Protein AF-A0A4D6NP32-F1 (afdb_monomer_lite)

pLDDT: mean 74.13, std 14.03, range [30.53, 89.62]

Organism: Vigna unguiculata (NCBI:txid3917)

Secondary structure (DSSP, 8-state):
--HHHHHHHHHHHHHHHHGGGG---HHHHHHHHHHHHHHHHHTTTHHHHHHHHHHHHHHHHHHHHHHHHHHHHH-GGGTTHHHHHHHHHHHHHHHHHHHHHHHHHHHHHHHHHHHHHHHHHHHHTS------S-TT----SHHHHHHHHHHHHHHHHHTTTHHHHHHHHHHHHHHHHHHHHHHHHHHHH--

InterPro domains:
  IPR018108 Mitochondrial carrier protein, transmembrane region [PF00153] (1-73)
  IPR018108 Mitochondrial carrier protein, transmembrane region [PF00153] (81-182)
  IPR018108 Mitochondrial carrier protein, transmembrane region [PS50920] (1-70)
  IPR018108 Mitochondrial carrier protein, transmembrane region [PS50920] (79-186)
  IPR023395 Mitochondrial carrier protein domain superfamily [G3DSA:1.50.40.10] (1-188)
  IPR023395 Mitochondrial carrier protein domain superfamily [SSF103506] (1-181)

Structure (mmCIF, N/CA/C/O backbone):
data_AF-A0A4D6NP32-F1
#
_entry.id   AF-A0A4D6NP32-F1
#
loop_
_atom_site.group_PDB
_atom_site.id
_atom_site.type_symbol
_atom_site.label_atom_id
_atom_site.label_alt_id
_atom_site.label_comp_id
_atom_site.label_asym_id
_atom_site.label_entity_id
_atom_site.label_seq_id
_atom_site.pdbx_PDB_ins_code
_atom_site.Cartn_x
_atom_site.Cartn_y
_atom_site.Cartn_z
_atom_site.occupancy
_atom_site.B_iso_or_equiv
_atom_site.auth_seq_id
_atom_site.auth_comp_id
_atom_site.auth_asym_id
_atom_site.auth_atom_id
_atom_site.pdbx_PDB_model_num
ATOM 1 N N . MET A 1 1 ? 5.631 7.455 9.812 1.00 54.22 1 MET A N 1
ATOM 2 C CA . MET A 1 1 ? 4.225 7.644 9.399 1.00 54.22 1 MET A CA 1
ATOM 3 C C . MET A 1 1 ? 3.315 6.600 10.051 1.00 54.22 1 MET A C 1
ATOM 5 O O . MET A 1 1 ? 2.754 5.781 9.341 1.00 54.22 1 MET A O 1
ATOM 9 N N . HIS A 1 2 ? 3.189 6.538 11.387 1.00 65.56 2 HIS A N 1
ATOM 10 C CA . HIS A 1 2 ? 2.311 5.515 11.996 1.00 65.56 2 HIS A CA 1
ATOM 11 C C . HIS A 1 2 ? 1.421 6.007 13.147 1.00 65.56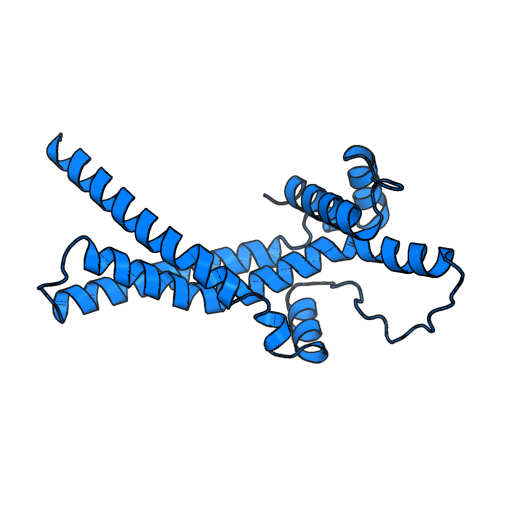 2 HIS A C 1
ATOM 13 O O . HIS A 1 2 ? 0.214 5.790 13.041 1.00 65.56 2 HIS A O 1
ATOM 19 N N . PRO A 1 3 ? 1.898 6.728 14.183 1.00 70.12 3 PRO A N 1
ATOM 20 C CA . PRO A 1 3 ? 0.987 7.145 15.251 1.00 70.12 3 PRO A CA 1
ATOM 21 C C . PRO A 1 3 ? 0.031 8.261 14.799 1.00 70.12 3 PRO A C 1
ATOM 23 O O . PRO A 1 3 ? -1.175 8.160 15.010 1.00 70.12 3 PRO A O 1
ATOM 26 N N . VAL A 1 4 ? 0.539 9.294 14.118 1.00 80.12 4 VAL A N 1
ATOM 27 C CA . VAL A 1 4 ? -0.273 10.436 13.655 1.00 80.12 4 VAL A CA 1
ATOM 28 C C . VAL A 1 4 ? -1.239 10.027 12.541 1.00 80.12 4 VAL A C 1
ATOM 30 O O . VAL A 1 4 ? -2.413 10.389 12.586 1.00 80.12 4 VAL A O 1
ATOM 33 N N . ASP A 1 5 ? -0.790 9.209 11.587 1.00 72.94 5 ASP A N 1
ATOM 34 C CA . ASP A 1 5 ? -1.626 8.759 10.466 1.00 72.94 5 ASP A CA 1
ATOM 35 C C . ASP A 1 5 ? -2.766 7.847 10.923 1.00 72.94 5 ASP A C 1
ATOM 37 O O . ASP A 1 5 ? -3.888 7.952 10.427 1.00 72.94 5 ASP A O 1
ATOM 41 N N . THR A 1 6 ? -2.523 7.005 11.932 1.00 72.94 6 THR A N 1
ATOM 42 C CA . THR A 1 6 ? -3.576 6.177 12.536 1.00 72.94 6 THR A CA 1
ATOM 43 C C . THR A 1 6 ? -4.627 7.036 13.245 1.00 72.94 6 THR A C 1
ATOM 45 O O . THR A 1 6 ? -5.822 6.761 13.152 1.00 72.94 6 THR A O 1
ATOM 48 N N . ILE A 1 7 ? -4.222 8.119 13.916 1.00 77.94 7 ILE A N 1
ATOM 49 C CA . ILE A 1 7 ? -5.171 9.052 14.542 1.00 77.94 7 ILE A CA 1
ATOM 50 C C . ILE A 1 7 ? -5.957 9.830 13.481 1.00 77.94 7 ILE A C 1
ATOM 52 O O . ILE A 1 7 ? -7.182 9.922 13.580 1.00 77.94 7 ILE A O 1
ATOM 56 N N . LYS A 1 8 ? -5.288 10.330 12.435 1.00 79.81 8 LYS A N 1
ATOM 57 C CA . LYS A 1 8 ? -5.921 11.068 11.333 1.00 79.81 8 LYS A CA 1
ATOM 58 C C . LYS A 1 8 ? -6.953 10.217 10.592 1.00 79.81 8 LYS A C 1
ATOM 60 O O . LYS A 1 8 ? -8.079 10.665 10.400 1.00 79.81 8 LYS A O 1
ATOM 65 N N . THR A 1 9 ? -6.601 8.985 10.231 1.00 75.81 9 THR A N 1
ATOM 66 C CA . THR A 1 9 ? -7.513 8.055 9.539 1.00 75.81 9 THR A CA 1
ATOM 67 C C . THR A 1 9 ? -8.730 7.703 10.394 1.00 75.81 9 THR A C 1
ATOM 69 O O . THR A 1 9 ? -9.853 7.699 9.889 1.00 75.81 9 THR A O 1
ATOM 72 N N . ARG A 1 10 ? -8.556 7.487 11.706 1.00 72.12 10 ARG A N 1
ATOM 73 C CA . ARG A 1 10 ? -9.683 7.246 12.625 1.00 72.12 10 ARG A CA 1
ATOM 74 C C . ARG A 1 10 ? -10.591 8.465 12.782 1.00 72.12 10 ARG A C 1
ATOM 76 O O . ARG A 1 10 ? -11.807 8.295 12.821 1.00 72.12 10 ARG A O 1
ATOM 83 N N . LEU A 1 11 ? -10.029 9.674 12.834 1.00 76.06 11 LEU A N 1
ATOM 84 C CA . LEU A 1 11 ? -10.802 10.922 12.867 1.00 76.06 11 LEU A CA 1
ATOM 85 C C . LEU A 1 11 ? -11.590 11.134 11.570 1.00 76.06 11 LEU A C 1
ATO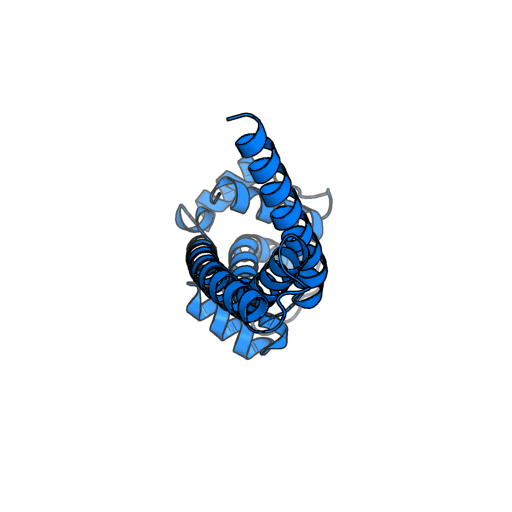M 87 O O . LEU A 1 11 ? -12.791 11.376 11.625 1.00 76.06 11 LEU A O 1
ATOM 91 N N . GLN A 1 12 ? -10.951 10.963 10.408 1.00 76.56 12 GLN A N 1
ATOM 92 C CA . GLN A 1 12 ? -11.615 11.066 9.102 1.00 76.56 12 GLN A CA 1
ATOM 93 C C . GLN A 1 12 ? -12.723 10.017 8.943 1.00 76.56 12 GLN A C 1
ATOM 95 O O . GLN A 1 12 ? -13.806 10.325 8.455 1.00 76.56 12 GLN A O 1
ATOM 100 N N . SER A 1 13 ? -12.493 8.793 9.422 1.00 70.12 13 SER A N 1
ATOM 101 C CA . SER A 1 13 ? -13.525 7.757 9.451 1.00 70.12 13 SER A CA 1
ATOM 102 C C . SER A 1 13 ? -14.697 8.142 10.367 1.00 70.12 13 SER A C 1
ATOM 104 O O . SER A 1 13 ? -15.847 7.964 9.977 1.00 70.12 13 SER A O 1
ATOM 106 N N . GLN A 1 14 ? -14.451 8.732 11.543 1.00 66.19 14 GLN A N 1
ATOM 107 C CA . GLN A 1 14 ? -15.524 9.214 12.427 1.00 66.19 14 GLN A CA 1
ATOM 108 C C . GLN A 1 14 ? -16.310 10.394 11.846 1.00 66.19 14 GLN A C 1
ATOM 110 O O . GLN A 1 14 ? -17.522 10.454 12.045 1.00 66.19 14 GLN A O 1
ATOM 115 N N . ALA A 1 15 ? -15.650 11.315 11.135 1.00 65.50 15 ALA A N 1
ATOM 116 C CA . ALA A 1 15 ? -16.289 12.403 10.384 1.00 65.50 15 ALA A CA 1
ATOM 117 C C . ALA A 1 15 ? -17.339 11.888 9.404 1.00 65.50 15 ALA A C 1
ATOM 119 O O . ALA A 1 15 ? -18.459 12.396 9.375 1.00 65.50 15 ALA A O 1
ATOM 120 N N . ILE A 1 16 ? -16.995 10.832 8.671 1.00 65.69 16 ILE A N 1
ATOM 121 C CA . ILE A 1 16 ? -17.884 10.214 7.688 1.00 65.69 16 ILE A CA 1
ATOM 122 C C . ILE A 1 16 ? -19.039 9.457 8.369 1.00 65.69 16 ILE A C 1
ATOM 124 O O . ILE A 1 16 ? -20.155 9.478 7.863 1.00 65.69 16 ILE A O 1
ATOM 128 N N . LEU A 1 17 ? -18.798 8.798 9.511 1.00 61.75 17 LEU A N 1
ATOM 129 C CA . LEU A 1 17 ? -19.776 7.886 10.126 1.00 61.75 17 LEU A CA 1
ATOM 130 C C . LEU A 1 17 ? -20.783 8.554 11.079 1.00 61.75 17 LEU A C 1
ATOM 132 O O . LEU A 1 17 ? -21.937 8.143 11.107 1.00 61.75 17 LEU A O 1
ATOM 136 N N . ASN A 1 18 ? -20.371 9.544 11.879 1.00 57.69 18 ASN A N 1
ATOM 137 C CA . ASN A 1 18 ? -21.221 10.117 12.940 1.00 57.69 18 ASN A CA 1
ATOM 138 C C . ASN A 1 18 ? -21.834 11.481 12.583 1.00 57.69 18 ASN A C 1
ATOM 140 O O . ASN A 1 18 ? -22.599 12.034 13.375 1.00 57.69 18 ASN A O 1
ATOM 144 N N . GLY A 1 19 ? -21.460 12.064 11.440 1.00 57.31 19 GLY A N 1
ATOM 145 C CA . GLY A 1 19 ? -21.706 13.480 11.179 1.00 57.31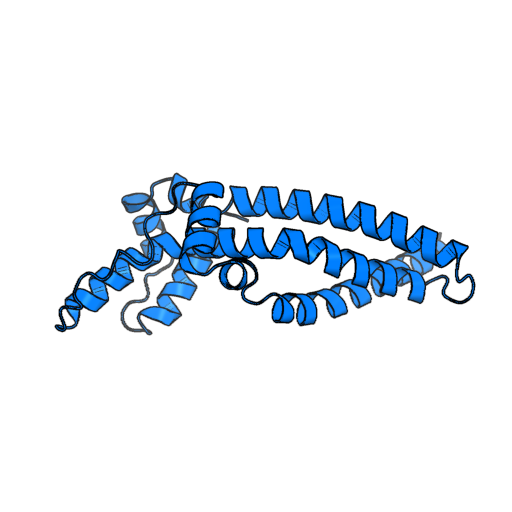 19 GLY A CA 1
ATOM 146 C C . GLY A 1 19 ? -21.068 14.389 12.246 1.00 57.31 19 GLY A C 1
ATOM 147 O O . GLY A 1 19 ? -20.398 13.945 13.186 1.00 57.31 19 GLY A O 1
ATOM 148 N N . LEU A 1 20 ? -21.264 15.702 12.110 1.00 55.31 20 LEU A N 1
ATOM 149 C CA . LEU A 1 20 ? -20.673 16.730 12.986 1.00 55.31 20 LEU A CA 1
ATOM 150 C C . LEU A 1 20 ? -21.047 16.595 14.479 1.00 55.31 20 LEU A C 1
ATOM 152 O O . LEU A 1 20 ? -20.391 17.190 15.325 1.00 55.31 20 LEU A O 1
ATOM 156 N N . GLN A 1 21 ? -22.067 15.804 14.817 1.00 52.06 21 GLN A N 1
ATOM 157 C CA . GLN A 1 21 ? -22.657 15.723 16.158 1.00 52.06 21 GLN A CA 1
ATOM 158 C C . GLN A 1 21 ? -21.805 14.964 17.195 1.00 52.06 21 GLN A C 1
ATOM 160 O O . GLN A 1 21 ? -22.104 15.035 18.382 1.00 52.06 21 GLN A O 1
ATOM 165 N N . ASN A 1 22 ? -20.750 14.241 16.794 1.00 56.22 22 ASN A N 1
ATOM 166 C CA . ASN A 1 22 ? -19.933 13.460 17.739 1.00 56.22 22 ASN A CA 1
ATOM 167 C C . ASN A 1 22 ? -18.449 13.348 17.335 1.00 56.22 22 ASN A C 1
ATOM 169 O O . ASN A 1 22 ? -17.812 12.302 17.501 1.00 56.22 22 ASN A O 1
ATOM 173 N N . GLN A 1 23 ? -17.899 14.422 16.757 1.00 62.91 23 GLN A N 1
ATOM 174 C CA . GLN A 1 23 ? -16.479 14.499 16.409 1.00 62.91 23 GLN A CA 1
ATOM 175 C C . GLN A 1 23 ? -15.624 14.562 17.676 1.00 62.91 23 GLN A C 1
ATOM 177 O O . GLN A 1 23 ? -15.685 15.529 18.433 1.00 62.91 23 GLN A O 1
ATOM 182 N N . LYS A 1 24 ? -14.798 13.538 17.907 1.00 67.31 24 LYS A N 1
ATOM 183 C CA . LYS A 1 24 ? -13.793 13.588 18.970 1.00 67.31 24 LYS A CA 1
ATOM 184 C C . LYS A 1 24 ? -12.669 14.528 18.551 1.00 67.31 24 LYS A C 1
ATOM 186 O O . LYS A 1 24 ? -12.139 14.413 17.450 1.00 67.31 24 LYS A O 1
ATOM 191 N N . ASN A 1 25 ? -12.235 15.397 19.458 1.00 79.38 25 ASN A N 1
ATOM 192 C CA . ASN A 1 25 ? -10.993 16.144 19.262 1.00 79.38 25 ASN A CA 1
ATOM 193 C C . ASN A 1 25 ? -9.800 15.178 19.158 1.00 79.38 25 ASN A C 1
ATOM 195 O O . ASN A 1 25 ? -9.838 14.080 19.720 1.00 79.38 25 ASN A O 1
ATOM 199 N N . ILE A 1 26 ? -8.702 15.600 18.519 1.00 80.38 26 ILE A N 1
ATOM 200 C CA . ILE A 1 26 ? -7.468 14.794 18.389 1.00 80.38 26 ILE A CA 1
ATOM 201 C C . ILE A 1 26 ? -7.044 14.205 19.743 1.00 80.38 26 ILE A C 1
ATOM 203 O O . ILE A 1 26 ? -6.792 13.008 19.846 1.00 80.38 26 ILE A O 1
ATOM 207 N N . LEU A 1 27 ? -7.057 15.013 20.809 1.00 82.00 27 LEU A N 1
ATOM 208 C CA . LEU A 1 27 ? -6.702 14.575 22.164 1.00 82.00 27 LEU A CA 1
ATOM 209 C C . LEU A 1 27 ? -7.670 13.528 22.737 1.00 82.00 27 LEU A C 1
ATOM 211 O O . LEU A 1 27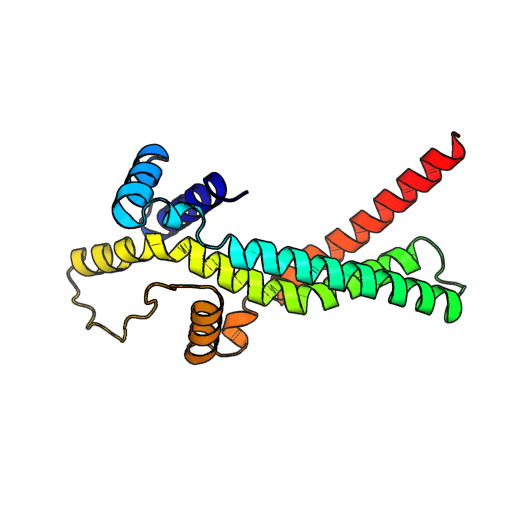 ? -7.245 12.595 23.417 1.00 82.00 27 LEU A O 1
ATOM 215 N N . GLN A 1 28 ? -8.967 13.652 22.450 1.00 79.44 28 GLN A N 1
ATOM 216 C CA . GLN A 1 28 ? -9.973 12.671 22.865 1.00 79.44 28 GLN A CA 1
ATOM 217 C C . GLN A 1 28 ? -9.816 11.361 22.090 1.00 79.44 28 GLN A C 1
ATOM 219 O O . GLN A 1 28 ? -9.975 10.288 22.671 1.00 79.44 28 GLN A O 1
ATOM 224 N N . MET A 1 29 ? -9.458 11.432 20.803 1.00 76.94 29 MET A N 1
ATOM 225 C CA . MET A 1 29 ? -9.130 10.254 20.005 1.00 76.94 29 MET A CA 1
ATOM 226 C C . MET A 1 29 ? -7.871 9.565 20.537 1.00 76.94 29 MET A C 1
ATOM 228 O O . MET A 1 29 ? -7.900 8.361 20.757 1.00 76.94 29 MET A O 1
ATOM 232 N N . VAL A 1 30 ? -6.797 10.308 20.817 1.00 80.88 30 VAL A N 1
ATOM 233 C CA . VAL A 1 30 ? -5.556 9.754 21.387 1.00 80.88 30 VAL A CA 1
ATOM 234 C C . VAL A 1 30 ? -5.827 9.052 22.719 1.00 80.88 30 VAL A C 1
ATOM 236 O O . VAL A 1 30 ? -5.427 7.901 22.884 1.00 80.88 30 VAL A O 1
ATOM 239 N N . ARG A 1 31 ? -6.561 9.694 23.641 1.00 82.19 31 ARG A N 1
ATOM 240 C CA . ARG A 1 31 ? -6.959 9.068 24.917 1.00 82.19 31 ARG A CA 1
ATOM 241 C C . ARG A 1 31 ? -7.793 7.808 24.699 1.00 82.19 31 ARG A C 1
ATOM 243 O O . ARG A 1 31 ? -7.549 6.804 25.357 1.00 82.19 31 ARG A O 1
ATOM 250 N N . TYR A 1 32 ? -8.730 7.845 23.755 1.00 76.25 32 TYR A N 1
ATOM 251 C CA . TYR A 1 32 ? -9.560 6.692 23.416 1.00 76.25 32 TYR A CA 1
ATOM 252 C C . TYR A 1 32 ? -8.731 5.522 22.865 1.00 76.25 32 TYR A C 1
ATOM 254 O O . TYR A 1 32 ? -8.895 4.399 23.330 1.00 76.25 32 TYR A O 1
ATOM 262 N N . VAL A 1 33 ? -7.807 5.771 21.927 1.00 75.69 33 VAL A N 1
ATOM 263 C CA . VAL A 1 33 ? -6.917 4.723 21.392 1.00 75.69 33 VAL A CA 1
ATOM 264 C C . VAL A 1 33 ? -6.039 4.147 22.498 1.00 75.69 33 VAL A C 1
ATOM 266 O O . VAL A 1 33 ? -5.915 2.931 22.594 1.00 75.69 33 VAL A O 1
ATOM 269 N N . TRP A 1 34 ? -5.491 4.996 23.368 1.00 80.31 34 TRP A N 1
ATOM 270 C CA . TRP A 1 34 ? -4.674 4.553 24.495 1.00 80.31 34 TRP A CA 1
ATOM 271 C C . TRP A 1 34 ? -5.453 3.676 25.484 1.00 80.31 34 TRP A C 1
ATOM 273 O O . TRP A 1 34 ? -4.952 2.636 25.897 1.00 80.31 34 TRP A O 1
ATOM 283 N N . GLN A 1 35 ? -6.681 4.058 25.844 1.00 76.00 35 GLN A N 1
ATOM 284 C CA . GLN A 1 35 ? -7.501 3.312 26.806 1.00 76.00 35 GLN A CA 1
ATOM 285 C C . GLN A 1 35 ? -8.067 2.003 26.237 1.00 76.00 35 GLN A C 1
ATOM 287 O O . GLN A 1 35 ? -8.190 1.032 26.976 1.00 76.00 35 GLN A O 1
ATOM 292 N N . VAL A 1 36 ? -8.428 1.973 24.949 1.00 71.56 36 VAL A N 1
ATOM 293 C CA . VAL A 1 36 ? -9.105 0.818 24.329 1.00 71.56 36 VAL A CA 1
ATOM 294 C C . VAL A 1 36 ? -8.127 -0.152 23.675 1.00 71.56 36 VAL A C 1
ATOM 296 O O . VAL A 1 36 ? -8.238 -1.359 23.862 1.00 71.56 36 VAL A O 1
ATOM 299 N N . ASP A 1 37 ? -7.184 0.360 22.884 1.00 69.94 37 ASP A N 1
ATOM 300 C CA . ASP A 1 37 ? -6.263 -0.456 22.084 1.00 69.94 37 ASP A CA 1
ATOM 301 C C . ASP A 1 37 ? -4.822 -0.456 22.637 1.00 69.94 37 ASP A C 1
ATOM 303 O O . ASP A 1 37 ? -3.961 -1.190 22.134 1.00 69.94 37 ASP A O 1
ATOM 307 N N . GLY A 1 38 ? -4.524 0.386 23.633 1.00 78.38 38 GLY A N 1
ATOM 308 C CA . GLY A 1 38 ? -3.176 0.564 24.171 1.00 78.38 38 GLY A CA 1
ATOM 309 C C . GLY A 1 38 ? -2.168 1.042 23.122 1.00 78.38 38 GLY A C 1
ATOM 310 O O . GLY A 1 38 ? -2.512 1.607 22.080 1.00 78.38 38 GLY A O 1
ATOM 311 N N . LEU A 1 39 ? -0.884 0.767 23.372 1.00 78.50 39 LEU A N 1
ATOM 312 C CA . LEU A 1 39 ? 0.210 1.129 22.463 1.00 78.50 39 LEU A CA 1
ATOM 313 C C . LEU A 1 39 ? 0.069 0.453 21.084 1.00 78.50 39 LEU A C 1
ATOM 315 O O . LEU A 1 39 ? 0.367 1.058 20.054 1.00 78.50 39 LEU A O 1
ATOM 319 N N . LYS A 1 40 ? -0.453 -0.782 21.045 1.00 73.69 40 LYS A N 1
ATOM 320 C CA . LYS A 1 40 ? -0.662 -1.555 19.809 1.00 73.69 40 LYS A CA 1
ATOM 321 C C . LYS A 1 40 ? -1.659 -0.876 18.860 1.00 73.69 40 LYS A C 1
ATOM 323 O O . LYS A 1 40 ? -1.533 -1.021 17.643 1.00 73.69 40 LYS A O 1
ATOM 328 N N . GLY A 1 41 ? -2.604 -0.097 19.391 1.00 72.12 41 GLY A N 1
ATOM 329 C CA . GLY A 1 41 ? -3.569 0.671 18.605 1.00 72.12 41 GLY A CA 1
ATOM 330 C C . GLY A 1 41 ? -2.940 1.701 17.673 1.00 72.12 41 GLY A C 1
ATOM 331 O O . GLY A 1 41 ? -3.410 1.857 16.549 1.00 72.12 41 GLY A O 1
ATOM 332 N N . PHE A 1 42 ? -1.857 2.352 18.107 1.00 74.75 42 PHE A N 1
ATOM 333 C CA . PHE A 1 42 ? -1.169 3.405 17.346 1.00 74.75 42 PHE A CA 1
ATOM 334 C C . PHE A 1 42 ? -0.315 2.867 16.192 1.00 74.75 42 PHE A C 1
ATOM 336 O O . PHE A 1 42 ? -0.071 3.581 15.224 1.00 74.75 42 PHE A O 1
ATOM 343 N N . TYR A 1 43 ? 0.121 1.609 16.281 1.00 77.81 43 TYR A N 1
ATOM 344 C CA . TYR A 1 43 ? 0.937 0.941 15.259 1.00 77.81 43 TYR A CA 1
ATOM 345 C C . TYR A 1 43 ? 0.124 -0.039 14.406 1.00 77.81 43 TYR A C 1
ATOM 347 O O . TYR A 1 43 ? 0.671 -0.854 13.656 1.00 77.81 43 TYR A O 1
ATOM 355 N N . ARG A 1 44 ? -1.206 0.014 14.503 1.00 74.25 44 ARG A N 1
ATOM 356 C CA . ARG A 1 44 ? -2.080 -0.875 13.745 1.00 74.25 44 ARG A CA 1
ATOM 357 C C . ARG A 1 44 ? -1.986 -0.541 12.256 1.00 74.25 44 ARG A C 1
ATOM 359 O O . ARG A 1 44 ? -2.112 0.609 11.855 1.00 74.25 44 ARG A O 1
ATOM 366 N N . GLY A 1 45 ? -1.713 -1.554 11.437 1.00 74.75 45 GLY A N 1
ATOM 367 C CA . GLY A 1 45 ? -1.437 -1.365 10.010 1.00 74.75 45 GLY A CA 1
ATOM 368 C C . GLY A 1 45 ? 0.015 -0.986 9.674 1.00 74.75 45 GLY A C 1
ATOM 369 O O . GLY A 1 45 ? 0.341 -0.894 8.494 1.00 74.75 45 GLY A O 1
ATOM 370 N N . ALA A 1 46 ? 0.910 -0.832 10.661 1.00 82.31 46 ALA A N 1
ATOM 371 C CA . ALA A 1 46 ? 2.325 -0.556 10.390 1.00 82.31 46 ALA A CA 1
ATOM 372 C C . ALA A 1 46 ? 3.009 -1.722 9.666 1.00 82.31 46 ALA A C 1
ATOM 374 O O . ALA A 1 46 ? 3.641 -1.519 8.639 1.00 82.31 46 ALA A O 1
ATOM 375 N N . ILE A 1 47 ? 2.804 -2.953 10.148 1.00 84.12 47 ILE A N 1
ATOM 376 C CA . ILE A 1 47 ? 3.382 -4.159 9.537 1.00 84.12 47 ILE A CA 1
ATOM 377 C C . ILE A 1 47 ? 2.957 -4.314 8.062 1.00 84.12 47 ILE A C 1
ATOM 379 O O . ILE A 1 47 ? 3.847 -4.403 7.223 1.00 84.12 47 ILE A O 1
ATOM 383 N N . PRO A 1 48 ? 1.655 -4.295 7.689 1.00 83.56 48 PRO A N 1
ATOM 384 C CA . PRO A 1 48 ? 1.274 -4.390 6.274 1.00 83.56 48 PRO A CA 1
ATOM 385 C C . PRO A 1 48 ? 1.775 -3.218 5.436 1.00 83.56 48 PRO A C 1
ATOM 387 O O . PRO A 1 48 ? 2.099 -3.423 4.272 1.00 83.56 48 PRO A O 1
ATOM 390 N N . GLY A 1 49 ? 1.906 -2.023 6.022 1.00 84.56 49 GLY A N 1
ATOM 391 C CA . GLY A 1 49 ? 2.546 -0.892 5.354 1.00 84.56 49 GLY A CA 1
ATOM 392 C C . GLY A 1 49 ? 4.015 -1.154 5.036 1.00 84.56 49 GLY A C 1
ATOM 393 O O . GLY A 1 49 ? 4.415 -1.026 3.888 1.00 84.56 49 GLY A O 1
ATOM 394 N N . ILE A 1 50 ? 4.805 -1.572 6.027 1.00 87.25 50 ILE A N 1
ATOM 395 C CA . ILE A 1 50 ? 6.242 -1.833 5.860 1.00 87.25 50 ILE A CA 1
ATOM 396 C C . ILE A 1 50 ? 6.467 -2.973 4.866 1.00 87.25 50 ILE A C 1
ATOM 398 O O . ILE A 1 50 ? 7.221 -2.815 3.909 1.00 87.25 50 ILE A O 1
ATOM 402 N N . THR A 1 51 ? 5.790 -4.107 5.057 1.00 88.12 51 THR A N 1
ATOM 403 C CA . THR A 1 51 ? 5.920 -5.261 4.159 1.00 88.12 51 THR A CA 1
ATOM 404 C C . THR A 1 51 ? 5.474 -4.913 2.740 1.00 88.12 51 THR A C 1
ATOM 406 O O . THR A 1 51 ? 6.178 -5.250 1.791 1.00 88.12 51 THR A O 1
ATOM 409 N N . GLY A 1 52 ? 4.355 -4.195 2.594 1.00 86.12 52 GLY A N 1
ATOM 410 C CA . GLY A 1 52 ? 3.859 -3.738 1.298 1.00 86.12 52 GLY A CA 1
ATOM 411 C C . GLY A 1 52 ? 4.851 -2.817 0.591 1.00 86.12 52 GLY A C 1
ATOM 412 O O . GLY A 1 52 ? 5.182 -3.062 -0.565 1.00 86.12 52 GLY A O 1
ATOM 413 N N . SER A 1 53 ? 5.387 -1.808 1.283 1.00 85.94 53 SER A N 1
ATOM 414 C CA . SER A 1 53 ? 6.372 -0.879 0.716 1.00 85.94 53 SER A CA 1
ATOM 415 C C . SER A 1 53 ? 7.660 -1.580 0.285 1.00 85.94 53 SER A C 1
ATOM 417 O O . SER A 1 53 ? 8.163 -1.303 -0.801 1.00 85.94 53 SER A O 1
ATOM 419 N N . LEU A 1 54 ? 8.181 -2.504 1.100 1.00 89.62 54 LEU A N 1
ATOM 420 C CA . LEU A 1 54 ? 9.402 -3.245 0.771 1.00 89.62 54 LEU A CA 1
ATOM 421 C C . LEU A 1 54 ? 9.203 -4.149 -0.451 1.00 89.62 54 LEU A C 1
ATOM 423 O O . LEU A 1 54 ? 10.015 -4.122 -1.374 1.00 89.62 54 LEU A O 1
ATOM 427 N N . ALA A 1 55 ? 8.107 -4.908 -0.485 1.00 89.38 55 ALA A N 1
ATOM 428 C CA . ALA A 1 55 ? 7.812 -5.807 -1.597 1.00 89.38 55 ALA A CA 1
ATOM 429 C C . ALA A 1 55 ? 7.525 -5.038 -2.899 1.00 89.38 55 ALA A C 1
ATOM 431 O O . ALA A 1 55 ? 7.995 -5.425 -3.972 1.00 89.38 55 ALA A O 1
ATOM 432 N N . THR A 1 56 ? 6.811 -3.914 -2.798 1.00 86.44 56 THR A N 1
ATOM 433 C CA . THR A 1 56 ? 6.534 -3.031 -3.940 1.00 86.44 56 THR A CA 1
ATOM 434 C C . THR A 1 56 ? 7.822 -2.413 -4.467 1.00 86.44 56 THR A C 1
ATOM 436 O O . THR A 1 56 ? 8.055 -2.455 -5.669 1.00 86.44 56 THR A O 1
ATOM 439 N N . GLY A 1 57 ? 8.693 -1.909 -3.586 1.00 85.94 57 GLY A N 1
ATOM 440 C CA . GLY A 1 57 ? 9.987 -1.347 -3.975 1.00 85.94 57 GLY A CA 1
ATOM 441 C C . GLY A 1 57 ? 10.871 -2.368 -4.692 1.00 85.94 57 GLY A C 1
ATOM 442 O O . GLY A 1 57 ? 11.371 -2.082 -5.777 1.00 85.94 57 GLY A O 1
ATOM 443 N N . ALA A 1 58 ? 11.000 -3.579 -4.141 1.00 89.00 58 ALA A N 1
ATOM 444 C CA . ALA A 1 58 ? 11.771 -4.654 -4.767 1.00 89.00 58 ALA A CA 1
ATOM 445 C C . ALA A 1 58 ? 11.239 -5.015 -6.166 1.00 89.00 58 ALA A C 1
ATOM 447 O O . ALA A 1 58 ? 12.012 -5.133 -7.116 1.00 89.00 58 ALA A O 1
ATOM 448 N N . THR A 1 59 ? 9.914 -5.128 -6.303 1.00 88.62 59 THR A N 1
ATOM 449 C CA . THR A 1 59 ? 9.262 -5.419 -7.589 1.00 88.62 59 THR A CA 1
ATOM 450 C C . THR A 1 59 ? 9.472 -4.277 -8.584 1.00 88.62 59 THR A C 1
ATOM 452 O O . THR A 1 59 ? 9.845 -4.518 -9.727 1.00 88.62 59 THR A O 1
ATOM 455 N N . TYR A 1 60 ? 9.288 -3.032 -8.145 1.00 84.62 60 TYR A N 1
ATOM 456 C CA . TYR A 1 60 ? 9.415 -1.841 -8.981 1.00 84.62 60 TYR A CA 1
ATOM 457 C C . TYR A 1 60 ? 10.825 -1.691 -9.561 1.00 84.62 60 TYR A C 1
ATOM 459 O O . TYR A 1 60 ? 10.969 -1.542 -10.774 1.00 84.62 60 TYR A O 1
ATOM 467 N N . PHE A 1 61 ? 11.868 -1.793 -8.728 1.00 83.31 61 PHE A N 1
ATOM 468 C CA . PHE A 1 61 ? 13.252 -1.684 -9.201 1.00 83.31 61 PHE A CA 1
ATOM 469 C C . PHE A 1 61 ? 13.624 -2.817 -10.164 1.00 83.31 61 PHE A C 1
ATOM 471 O O . PHE A 1 61 ? 14.157 -2.542 -11.239 1.00 83.31 61 PHE A O 1
ATOM 478 N N . GLY A 1 62 ? 13.276 -4.067 -9.834 1.00 88.62 62 GLY A N 1
ATOM 479 C CA . GLY A 1 62 ? 13.580 -5.212 -10.698 1.00 88.62 62 GLY A CA 1
ATOM 480 C C . GLY A 1 62 ? 12.866 -5.150 -12.052 1.00 88.62 62 GLY A C 1
ATOM 481 O O . GLY A 1 62 ? 13.469 -5.422 -13.094 1.00 88.62 62 GLY A O 1
ATOM 482 N N . VAL A 1 63 ? 11.593 -4.744 -12.059 1.00 87.81 63 VAL A N 1
ATOM 483 C CA . VAL A 1 63 ? 10.807 -4.607 -13.293 1.00 87.81 63 VAL A CA 1
ATOM 484 C C . VAL A 1 63 ? 11.322 -3.458 -14.145 1.00 87.81 63 VAL A C 1
ATOM 486 O O . VAL A 1 63 ? 11.447 -3.625 -15.357 1.00 87.81 63 VAL A O 1
ATOM 489 N N . ILE A 1 64 ? 11.637 -2.308 -13.549 1.00 84.19 64 ILE A N 1
ATOM 490 C CA . ILE A 1 64 ? 12.122 -1.157 -14.313 1.00 84.19 64 ILE A CA 1
ATOM 491 C C . ILE A 1 64 ? 13.433 -1.472 -15.015 1.00 84.19 64 ILE A C 1
ATOM 493 O O . ILE A 1 64 ? 13.554 -1.184 -16.204 1.00 84.19 64 ILE A O 1
ATOM 497 N N . GLU A 1 65 ? 14.399 -2.056 -14.311 1.00 83.81 65 GLU A N 1
ATOM 498 C CA . GLU A 1 65 ? 15.703 -2.374 -14.893 1.00 83.81 65 GLU A CA 1
ATOM 499 C C . GLU A 1 65 ? 15.563 -3.378 -16.045 1.00 83.81 65 GLU A C 1
ATOM 501 O O . GLU A 1 65 ? 16.067 -3.147 -17.146 1.00 83.81 65 GLU A O 1
ATOM 506 N N . SER A 1 66 ? 14.768 -4.429 -15.827 1.00 88.12 66 SER A N 1
ATOM 507 C CA . SER A 1 66 ? 14.480 -5.445 -16.845 1.00 88.12 66 SER A CA 1
ATOM 508 C C . SER A 1 66 ? 13.759 -4.856 -18.063 1.00 88.12 66 SER A C 1
ATOM 510 O O . SER A 1 66 ? 14.106 -5.155 -19.205 1.00 88.12 66 SER A O 1
ATOM 512 N N . THR A 1 67 ? 12.771 -3.987 -17.832 1.00 86.44 67 THR A N 1
ATOM 513 C CA . THR A 1 67 ? 11.956 -3.387 -18.897 1.00 86.44 67 THR A CA 1
ATOM 514 C C . THR A 1 67 ? 12.755 -2.371 -19.706 1.00 86.44 67 THR A C 1
ATOM 516 O O . THR A 1 67 ? 12.657 -2.364 -20.930 1.00 86.44 67 THR A O 1
ATOM 519 N N . LYS A 1 68 ? 13.585 -1.542 -19.058 1.00 82.31 68 LYS A N 1
ATOM 520 C CA . LYS A 1 68 ? 14.472 -0.601 -19.760 1.00 82.31 68 LYS A CA 1
ATOM 521 C C . LYS A 1 68 ? 15.432 -1.340 -20.682 1.00 82.31 68 LYS A C 1
ATOM 523 O O . LYS A 1 68 ? 15.483 -1.016 -21.865 1.00 82.31 68 LYS A O 1
ATOM 528 N N . LYS A 1 69 ? 16.110 -2.370 -20.164 1.00 85.75 69 LYS A N 1
ATOM 529 C CA . LYS A 1 69 ? 17.038 -3.190 -20.949 1.00 85.75 69 LYS A CA 1
ATOM 530 C C . LYS A 1 69 ? 16.344 -3.824 -22.156 1.00 85.75 69 LYS A C 1
ATOM 532 O O . LYS A 1 69 ? 16.822 -3.711 -23.278 1.00 85.75 69 LYS A O 1
ATOM 537 N N . TRP A 1 70 ? 15.157 -4.394 -21.947 1.00 86.56 70 TRP A N 1
ATOM 538 C CA . TRP A 1 70 ? 14.364 -4.979 -23.029 1.00 86.56 70 TRP A CA 1
ATOM 539 C C . TRP A 1 70 ? 13.977 -3.963 -24.123 1.00 86.56 70 TRP A C 1
ATOM 541 O O . TRP A 1 70 ? 14.054 -4.290 -25.311 1.00 86.56 70 TRP A O 1
ATOM 551 N N . ILE A 1 71 ? 13.595 -2.733 -23.751 1.00 84.50 71 ILE A N 1
ATOM 552 C CA . ILE A 1 71 ? 13.261 -1.665 -24.712 1.00 84.50 71 ILE A CA 1
ATOM 553 C C . ILE A 1 71 ? 14.508 -1.204 -25.472 1.00 84.50 71 ILE A C 1
ATOM 555 O O . ILE A 1 71 ? 14.442 -1.009 -26.685 1.00 84.50 71 ILE A O 1
ATOM 559 N N . GLU A 1 72 ? 15.638 -1.043 -24.786 1.00 81.62 72 GLU A N 1
ATOM 560 C CA . GLU A 1 72 ? 16.894 -0.598 -25.396 1.00 81.62 72 GLU A CA 1
ATOM 561 C C . GLU A 1 72 ? 17.469 -1.600 -26.400 1.00 81.62 72 GLU A C 1
ATOM 563 O O . GLU A 1 72 ? 18.095 -1.157 -27.372 1.00 81.62 72 GLU A O 1
ATOM 568 N N . ASP A 1 73 ? 17.238 -2.896 -26.171 1.00 84.75 73 ASP A N 1
ATOM 569 C CA . ASP A 1 73 ? 17.666 -4.000 -27.036 1.00 84.75 73 ASP A CA 1
ATOM 570 C C . ASP A 1 73 ? 16.694 -4.227 -28.208 1.00 84.75 73 ASP A C 1
ATOM 572 O O . ASP A 1 73 ? 17.122 -4.437 -29.342 1.00 84.75 73 ASP A O 1
ATOM 576 N N . SER A 1 74 ? 15.380 -4.162 -27.959 1.00 84.69 74 SER A N 1
ATOM 577 C CA . SER A 1 74 ? 14.357 -4.509 -28.963 1.00 84.69 74 SER A CA 1
ATOM 578 C C . SER A 1 74 ? 13.913 -3.325 -29.827 1.00 84.69 74 SER A C 1
ATOM 580 O O . SER A 1 74 ? 13.529 -3.510 -30.979 1.00 84.69 74 SER A O 1
ATOM 582 N N . HIS A 1 75 ? 13.930 -2.105 -29.280 1.00 79.19 75 HIS A N 1
ATOM 583 C CA . HIS A 1 75 ? 13.410 -0.902 -29.936 1.00 79.19 75 HIS A CA 1
ATOM 584 C C . HIS A 1 75 ? 14.347 0.296 -29.714 1.00 79.19 75 HIS A C 1
ATOM 586 O O . HIS A 1 75 ? 14.017 1.222 -28.965 1.00 79.19 75 HIS A O 1
ATOM 592 N N . PRO A 1 76 ? 15.505 0.346 -30.403 1.00 76.75 76 PRO A N 1
ATOM 593 C CA . PRO A 1 76 ? 16.459 1.446 -30.262 1.00 76.75 76 PRO A CA 1
ATOM 594 C C . PRO A 1 76 ? 15.869 2.823 -30.626 1.00 76.75 76 PRO A C 1
ATOM 596 O O . PRO A 1 76 ? 16.372 3.840 -30.155 1.00 76.75 76 PRO A O 1
ATOM 599 N N . SER A 1 77 ? 14.773 2.870 -31.395 1.00 75.38 77 SER A N 1
ATOM 600 C CA . SER A 1 77 ? 14.033 4.095 -31.736 1.00 75.38 77 SER A CA 1
ATOM 601 C C . SER A 1 77 ? 13.231 4.703 -30.576 1.00 75.38 77 SER A C 1
ATOM 603 O O . SER A 1 77 ? 12.901 5.885 -30.633 1.00 75.38 77 SER A O 1
ATOM 605 N N . LEU A 1 78 ? 12.928 3.935 -29.521 1.00 72.62 78 LEU A N 1
ATOM 606 C CA . LEU A 1 78 ? 12.176 4.385 -28.337 1.00 72.62 78 LEU A CA 1
ATOM 607 C C . LEU A 1 78 ? 13.088 4.769 -27.155 1.00 72.62 78 LEU A C 1
ATOM 609 O O . LEU A 1 78 ? 12.603 5.012 -26.045 1.00 72.62 78 LEU A O 1
ATOM 613 N N . ARG A 1 79 ? 14.410 4.825 -27.372 1.00 69.44 79 ARG A N 1
ATOM 614 C CA . ARG A 1 79 ? 15.401 5.178 -26.345 1.00 69.44 79 ARG A CA 1
ATOM 615 C C . ARG A 1 79 ? 15.168 6.580 -25.766 1.00 69.44 79 ARG A C 1
ATOM 617 O O . ARG A 1 79 ? 14.634 7.475 -26.417 1.00 69.44 79 ARG A O 1
ATOM 624 N N . GLY A 1 80 ? 15.588 6.774 -24.515 1.00 75.62 80 GLY A N 1
ATOM 625 C CA . GLY A 1 80 ? 15.472 8.052 -23.809 1.00 75.62 80 GLY A CA 1
ATOM 626 C C . GLY A 1 80 ? 14.164 8.192 -23.026 1.00 75.62 80 GLY A C 1
ATOM 627 O O . GLY A 1 80 ? 13.837 7.349 -22.188 1.00 75.62 80 GLY A O 1
ATOM 628 N N . HIS A 1 81 ? 13.426 9.284 -23.235 1.00 74.94 81 HIS A N 1
ATOM 629 C CA . HIS A 1 81 ? 12.257 9.625 -22.409 1.00 74.94 81 HIS A CA 1
ATOM 630 C C . HIS A 1 81 ? 11.115 8.595 -22.505 1.00 74.94 81 HIS A C 1
ATOM 632 O O . HIS A 1 81 ? 10.503 8.274 -21.487 1.00 74.94 81 HIS A O 1
ATOM 638 N N . TRP A 1 82 ? 10.878 8.012 -23.685 1.00 78.56 82 TRP A N 1
ATOM 639 C CA . TRP A 1 82 ? 9.808 7.027 -23.899 1.00 78.56 82 TRP A CA 1
ATOM 640 C 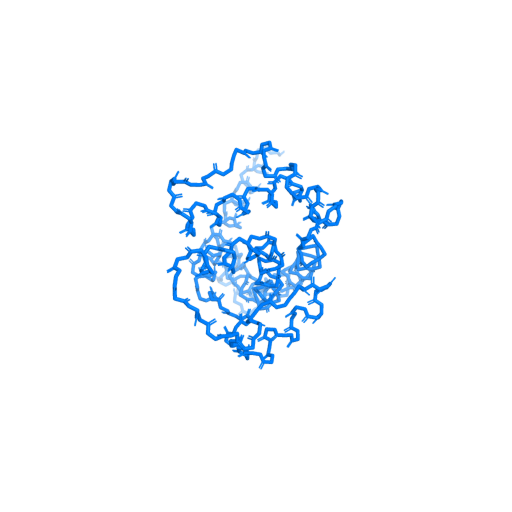C . TRP A 1 82 ? 10.095 5.672 -23.242 1.00 78.56 82 TRP A C 1
ATOM 642 O O . TRP A 1 82 ? 9.213 5.127 -22.580 1.00 78.56 82 TRP A O 1
ATOM 652 N N . ALA A 1 83 ? 11.328 5.164 -23.330 1.00 81.38 83 ALA A N 1
ATOM 653 C CA . ALA A 1 83 ? 11.741 3.947 -22.625 1.00 81.38 83 ALA A CA 1
ATOM 654 C C . ALA A 1 83 ? 11.554 4.072 -21.105 1.00 81.38 83 ALA A C 1
ATOM 656 O O . ALA A 1 83 ? 11.029 3.169 -20.455 1.00 81.38 83 ALA A O 1
ATOM 657 N N . ASN A 1 84 ? 11.924 5.225 -20.543 1.00 81.50 84 ASN A N 1
ATOM 658 C CA . ASN A 1 84 ? 11.749 5.518 -19.125 1.00 81.50 84 ASN A CA 1
ATOM 659 C C . ASN A 1 84 ? 10.270 5.598 -18.715 1.00 81.50 84 ASN A C 1
ATOM 661 O O . ASN A 1 84 ? 9.902 5.069 -17.666 1.00 81.50 84 ASN A O 1
ATOM 665 N N . PHE A 1 85 ? 9.426 6.216 -19.545 1.00 83.06 85 PHE A N 1
ATOM 666 C CA . PHE A 1 85 ? 7.985 6.304 -19.311 1.00 83.06 85 PHE A CA 1
ATOM 667 C C . PHE A 1 85 ? 7.321 4.920 -19.317 1.00 83.06 85 PHE A C 1
ATOM 669 O O . PHE A 1 85 ? 6.604 4.573 -18.379 1.00 83.06 85 PHE A O 1
ATOM 676 N N . ILE A 1 86 ? 7.598 4.103 -20.339 1.00 84.19 86 ILE A N 1
ATOM 677 C CA . ILE A 1 86 ? 7.017 2.760 -20.486 1.00 84.19 86 ILE A CA 1
ATOM 678 C C . ILE A 1 86 ? 7.503 1.837 -19.364 1.00 84.19 86 ILE A C 1
ATOM 680 O O . ILE A 1 86 ? 6.695 1.136 -18.754 1.00 84.19 86 ILE A O 1
ATOM 684 N N . ALA A 1 87 ? 8.799 1.873 -19.035 1.00 85.12 87 ALA A N 1
ATOM 685 C CA . ALA A 1 87 ? 9.341 1.107 -17.918 1.00 85.12 87 ALA A CA 1
ATOM 686 C C . ALA A 1 87 ? 8.711 1.520 -16.581 1.00 85.12 87 ALA A C 1
ATOM 688 O O . ALA A 1 87 ? 8.365 0.649 -15.785 1.00 85.12 87 ALA A O 1
ATOM 689 N N . GLY A 1 88 ? 8.505 2.822 -16.355 1.00 83.94 88 GLY A N 1
ATOM 690 C CA . GLY A 1 88 ? 7.802 3.332 -15.177 1.00 83.94 88 GLY A CA 1
ATOM 691 C C . GLY A 1 88 ? 6.356 2.839 -15.095 1.00 83.94 88 GLY A C 1
ATOM 692 O O . GLY A 1 88 ? 5.946 2.334 -14.054 1.00 83.94 88 GLY A O 1
ATOM 693 N N . ALA A 1 89 ? 5.603 2.905 -16.197 1.00 85.88 89 ALA A N 1
ATOM 694 C CA . ALA A 1 89 ? 4.212 2.453 -16.250 1.00 85.88 89 ALA A CA 1
ATOM 695 C C . ALA A 1 89 ? 4.065 0.935 -16.018 1.00 85.88 89 ALA A C 1
ATOM 697 O O . ALA A 1 89 ? 3.179 0.498 -15.279 1.00 85.88 89 ALA A O 1
ATOM 698 N N . ILE A 1 90 ? 4.946 0.122 -16.612 1.00 87.19 90 ILE A N 1
ATOM 699 C CA . ILE A 1 90 ? 4.963 -1.338 -16.414 1.00 87.19 90 ILE A CA 1
ATOM 700 C C . ILE A 1 90 ? 5.410 -1.680 -14.987 1.00 87.19 90 ILE A C 1
ATOM 702 O O . ILE A 1 90 ? 4.789 -2.523 -14.335 1.00 87.19 90 ILE A O 1
ATOM 706 N N . GLY A 1 91 ? 6.439 -0.993 -14.482 1.00 86.25 91 GLY A N 1
ATOM 707 C CA . GLY A 1 91 ? 6.918 -1.099 -13.103 1.00 86.25 91 GLY A CA 1
ATOM 708 C C . GLY A 1 91 ? 5.825 -0.825 -12.080 1.00 86.25 91 GLY A C 1
ATOM 709 O O . GLY A 1 91 ? 5.630 -1.624 -11.165 1.00 86.25 91 GLY A O 1
ATOM 710 N N . ASP A 1 92 ? 5.077 0.261 -12.265 1.00 85.50 92 ASP A N 1
ATOM 711 C CA . ASP A 1 92 ? 3.961 0.630 -11.394 1.00 85.50 92 ASP A CA 1
ATOM 712 C C . ASP A 1 92 ? 2.808 -0.377 -11.493 1.00 85.50 92 ASP A C 1
ATOM 714 O O . ASP A 1 92 ? 2.296 -0.845 -10.478 1.00 85.50 92 ASP A O 1
ATOM 718 N N . THR A 1 93 ? 2.464 -0.826 -12.703 1.00 88.00 93 THR A N 1
ATOM 719 C CA . THR A 1 93 ? 1.401 -1.826 -12.896 1.00 88.00 93 THR A CA 1
ATOM 720 C C . THR A 1 93 ? 1.739 -3.151 -12.207 1.00 88.00 93 THR A C 1
ATOM 722 O O . THR A 1 93 ? 0.903 -3.703 -11.489 1.00 88.00 93 THR A O 1
ATOM 725 N N . LEU A 1 94 ? 2.967 -3.651 -12.351 1.00 88.62 94 LEU A N 1
ATOM 726 C CA . LEU A 1 94 ? 3.390 -4.897 -11.705 1.00 88.62 94 LEU A CA 1
ATOM 727 C C . LEU A 1 94 ? 3.590 -4.727 -10.192 1.00 88.62 94 LEU A C 1
ATOM 729 O O . LEU A 1 94 ? 3.164 -5.585 -9.417 1.00 88.62 94 LEU A O 1
ATOM 733 N N . GLY A 1 95 ? 4.149 -3.598 -9.753 1.00 86.81 95 GLY A N 1
ATOM 734 C CA . GLY A 1 95 ? 4.268 -3.259 -8.334 1.00 86.81 95 GLY A CA 1
ATOM 735 C C . GLY A 1 95 ? 2.905 -3.134 -7.647 1.00 86.81 95 GLY A C 1
ATOM 736 O O . GLY A 1 95 ? 2.713 -3.645 -6.540 1.00 86.81 95 GLY A O 1
ATOM 737 N N . SER A 1 96 ? 1.919 -2.543 -8.329 1.00 86.31 96 SER A N 1
ATOM 738 C CA . SER A 1 96 ? 0.560 -2.347 -7.813 1.00 86.31 96 SER A CA 1
ATOM 739 C C . SER A 1 96 ? -0.147 -3.666 -7.483 1.00 86.31 96 SER A C 1
ATOM 741 O O . SER A 1 96 ? -0.969 -3.712 -6.567 1.00 86.31 96 SER A O 1
ATOM 743 N N . PHE A 1 97 ? 0.206 -4.762 -8.165 1.00 88.06 97 PHE A N 1
ATOM 744 C CA . PHE A 1 97 ? -0.365 -6.082 -7.902 1.00 88.06 97 PHE A CA 1
ATOM 745 C C . PHE A 1 97 ? -0.037 -6.598 -6.493 1.00 88.06 97 PHE A C 1
ATOM 747 O O . PHE A 1 97 ? -0.852 -7.296 -5.885 1.00 88.06 97 PHE A O 1
ATOM 754 N N . VAL A 1 98 ? 1.131 -6.219 -5.967 1.00 87.00 98 VAL A N 1
ATOM 755 C CA . VAL A 1 98 ? 1.595 -6.547 -4.610 1.00 87.00 98 VAL A CA 1
ATOM 756 C C . VAL A 1 98 ? 1.196 -5.454 -3.619 1.00 87.00 98 VAL A C 1
ATOM 758 O O . VAL A 1 98 ? 0.769 -5.745 -2.501 1.00 87.00 98 VAL A O 1
ATOM 761 N N . TYR A 1 99 ? 1.283 -4.190 -4.035 1.00 87.00 99 TYR A N 1
ATOM 762 C CA . TYR A 1 99 ? 0.981 -3.037 -3.192 1.00 87.00 99 TYR A CA 1
ATOM 763 C C . TYR A 1 99 ? -0.488 -2.984 -2.752 1.00 87.00 99 TYR A C 1
ATOM 765 O O . TYR A 1 99 ? -0.781 -2.816 -1.567 1.00 87.00 99 TYR A O 1
ATOM 773 N N . VAL A 1 100 ? -1.423 -3.146 -3.694 1.00 89.00 100 VAL A N 1
ATOM 774 C CA . VAL A 1 100 ? -2.861 -2.950 -3.455 1.00 89.00 100 VAL A CA 1
ATOM 775 C C . VAL A 1 100 ? -3.437 -3.880 -2.381 1.00 89.00 100 VAL A C 1
ATOM 777 O O . VAL A 1 100 ? -4.084 -3.359 -1.467 1.00 89.00 100 VAL A O 1
ATOM 780 N N . PRO A 1 101 ? -3.195 -5.207 -2.381 1.00 86.56 101 PRO A N 1
ATOM 781 C CA . PRO A 1 101 ? -3.698 -6.056 -1.301 1.00 86.56 101 PRO A CA 1
ATOM 782 C C . PRO A 1 101 ? -3.108 -5.675 0.067 1.00 86.56 101 PRO A C 1
ATOM 784 O O . PRO A 1 101 ? -3.833 -5.667 1.067 1.00 86.56 101 PRO A O 1
ATOM 787 N N . CYS A 1 102 ? -1.826 -5.299 0.132 1.00 88.12 102 CYS A N 1
ATOM 788 C CA . CYS A 1 102 ? -1.199 -4.828 1.370 1.00 88.12 102 CYS A CA 1
ATOM 789 C C . CYS A 1 102 ? -1.817 -3.513 1.869 1.00 88.12 102 CYS A C 1
ATOM 791 O O . CYS A 1 102 ? -2.081 -3.377 3.070 1.00 88.12 102 CYS A O 1
ATOM 793 N N . GLU A 1 103 ? -2.100 -2.570 0.968 1.00 86.44 103 GLU A N 1
ATOM 794 C CA . GLU A 1 103 ? -2.725 -1.289 1.304 1.00 86.44 103 GLU A CA 1
ATOM 795 C C . GLU A 1 103 ? -4.169 -1.484 1.792 1.00 86.44 103 GLU A C 1
ATOM 797 O O . GLU A 1 103 ? -4.541 -0.929 2.827 1.00 86.44 103 GLU A O 1
ATOM 802 N N . VAL A 1 104 ? -4.962 -2.350 1.149 1.00 85.75 104 VAL A N 1
ATOM 803 C CA . VAL A 1 104 ? -6.326 -2.672 1.608 1.00 85.75 104 VAL A CA 1
ATOM 804 C C . VAL A 1 104 ? -6.311 -3.293 3.007 1.00 85.75 104 VAL A C 1
ATOM 806 O O . VAL A 1 104 ? -7.113 -2.908 3.868 1.00 85.75 104 VAL A O 1
ATOM 809 N N . ILE A 1 105 ? -5.392 -4.229 3.272 1.00 86.19 105 ILE A N 1
ATOM 810 C CA . ILE A 1 105 ? -5.240 -4.837 4.602 1.00 86.19 105 ILE A CA 1
ATOM 811 C C . ILE A 1 105 ? -4.866 -3.769 5.636 1.00 86.19 105 ILE A C 1
ATOM 813 O O . ILE A 1 105 ? -5.490 -3.695 6.698 1.00 86.19 105 ILE A O 1
ATOM 817 N N . LYS A 1 106 ? -3.891 -2.909 5.323 1.00 85.19 106 LYS A N 1
ATOM 818 C CA . LYS A 1 106 ? -3.471 -1.795 6.182 1.00 85.19 106 LYS A CA 1
ATOM 819 C C . LYS A 1 106 ? -4.634 -0.857 6.506 1.00 85.19 106 LYS A C 1
ATOM 821 O O . LYS A 1 106 ? -4.879 -0.605 7.687 1.00 85.19 106 LYS A O 1
ATOM 826 N N . GLN A 1 107 ? -5.377 -0.398 5.500 1.00 82.31 107 GLN A N 1
ATOM 827 C CA . GLN A 1 107 ? -6.501 0.525 5.685 1.00 82.31 107 GLN A CA 1
ATOM 828 C C . GLN A 1 107 ? -7.603 -0.095 6.550 1.00 82.31 107 GLN A C 1
ATOM 830 O O . GLN A 1 107 ? -8.064 0.521 7.513 1.00 82.31 107 GLN A O 1
ATOM 835 N N . ARG A 1 108 ? -7.973 -1.357 6.300 1.00 79.81 108 ARG A N 1
ATOM 836 C CA . ARG A 1 108 ? -8.979 -2.056 7.117 1.00 79.81 108 ARG A CA 1
ATOM 837 C C . ARG A 1 108 ? -8.517 -2.279 8.556 1.00 79.81 108 ARG A C 1
ATOM 839 O O . ARG A 1 108 ? -9.317 -2.138 9.479 1.00 79.81 108 ARG A O 1
ATOM 846 N N . MET A 1 109 ? -7.236 -2.580 8.768 1.00 78.75 109 MET A N 1
ATOM 847 C CA . MET A 1 109 ? -6.660 -2.693 10.111 1.00 78.75 109 MET A CA 1
ATOM 848 C C . MET A 1 109 ? -6.628 -1.347 10.852 1.00 78.75 109 MET A C 1
ATOM 850 O O . MET A 1 109 ? -6.820 -1.330 12.068 1.00 78.75 109 MET A O 1
ATOM 854 N N . GLN A 1 110 ? -6.417 -0.226 10.158 1.00 77.12 110 GLN A N 1
ATOM 855 C CA . GLN A 1 110 ? -6.409 1.112 10.767 1.00 77.12 110 GLN A CA 1
ATOM 856 C C . GLN A 1 110 ? -7.811 1.583 11.190 1.00 77.12 110 GLN A C 1
ATOM 858 O O . GLN A 1 110 ? -7.957 2.189 12.257 1.00 77.12 110 GLN A O 1
ATOM 863 N N . VAL A 1 111 ? -8.847 1.234 10.418 1.00 68.50 111 VAL A N 1
ATOM 864 C CA . VAL A 1 111 ? -10.248 1.639 10.662 1.00 68.50 111 VAL A CA 1
ATOM 865 C C . VAL A 1 111 ? -10.927 0.843 11.793 1.00 68.50 111 VAL A C 1
ATOM 867 O O . VAL A 1 111 ? -11.890 1.314 12.396 1.00 68.50 111 VAL A O 1
ATOM 870 N N . GLN A 1 112 ? -10.416 -0.336 12.161 1.00 63.19 112 GLN A N 1
ATOM 871 C CA . GLN A 1 112 ? -11.071 -1.234 13.125 1.00 63.19 112 GLN A CA 1
ATOM 872 C C . GLN A 1 112 ? -11.328 -0.677 14.528 1.00 63.19 112 GLN A C 1
ATOM 874 O O . GLN A 1 112 ? -12.288 -1.097 15.167 1.00 63.19 112 GLN A O 1
ATOM 879 N N . GLY A 1 113 ? -10.528 0.276 15.007 1.00 57.22 113 GLY A N 1
ATOM 880 C CA . GLY A 1 113 ? -10.775 0.917 16.305 1.00 57.22 113 GLY A CA 1
ATOM 881 C C . GLY A 1 113 ? -11.943 1.910 16.303 1.00 57.22 113 GLY A C 1
ATOM 882 O O . GLY A 1 113 ? -12.322 2.405 17.360 1.00 57.22 113 GLY A O 1
ATOM 883 N N . THR A 1 114 ? -12.521 2.211 15.137 1.00 52.47 114 THR A N 1
ATOM 884 C CA . THR A 1 114 ? -13.682 3.103 14.990 1.00 52.47 114 THR A CA 1
ATOM 885 C C . THR A 1 114 ? -15.009 2.331 14.980 1.00 52.47 114 THR A C 1
ATOM 887 O O . THR A 1 114 ? -16.045 2.880 15.352 1.00 52.47 114 THR A O 1
ATOM 890 N N . LEU A 1 115 ? -14.999 1.041 14.619 1.00 50.34 115 LEU A N 1
ATOM 891 C CA . LEU A 1 115 ? -16.208 0.224 14.430 1.00 50.34 115 LEU A CA 1
ATOM 892 C C . LEU A 1 115 ? -16.930 -0.144 15.733 1.00 50.34 115 LEU A C 1
ATOM 894 O O . LEU A 1 115 ? -18.146 -0.310 15.717 1.00 50.34 115 LEU A O 1
ATOM 898 N N . THR A 1 116 ? -16.243 -0.176 16.877 1.00 48.00 116 THR A N 1
ATOM 899 C CA . THR A 1 116 ? -16.907 -0.293 18.187 1.00 48.00 116 THR A CA 1
ATOM 900 C C . THR A 1 116 ? -17.874 0.876 18.413 1.00 48.00 116 THR A C 1
ATOM 902 O O . THR A 1 116 ? -18.917 0.710 19.042 1.00 48.00 116 THR A O 1
ATOM 905 N N . SER A 1 117 ? -17.587 2.050 17.830 1.00 41.88 117 SER A N 1
ATOM 906 C CA . SER A 1 117 ? -18.506 3.193 17.820 1.00 41.88 117 SER A CA 1
ATOM 907 C C . SER A 1 117 ? -19.713 2.956 16.904 1.00 41.88 117 SER A C 1
ATOM 909 O O . SER A 1 117 ? -20.805 3.379 17.256 1.00 41.88 117 SER A O 1
ATOM 911 N N . TRP A 1 118 ? -19.553 2.245 15.780 1.00 41.78 118 TRP A N 1
ATOM 912 C CA . TRP A 1 118 ? -20.645 1.908 14.851 1.00 41.78 118 TRP A CA 1
ATOM 913 C C . TRP A 1 118 ? -21.682 0.982 15.493 1.00 41.78 118 TRP A C 1
ATOM 915 O O . TRP A 1 118 ? -22.874 1.276 15.459 1.00 41.78 118 TRP A O 1
ATOM 925 N N . SER A 1 119 ? -21.239 -0.096 16.150 1.00 43.41 119 SER A N 1
ATOM 926 C CA . SER A 1 119 ? -22.140 -0.995 16.884 1.00 43.41 119 SER A CA 1
ATOM 927 C C . SER A 1 119 ? -22.810 -0.293 18.067 1.00 43.41 119 SER A C 1
ATOM 929 O O . SER A 1 119 ? -23.987 -0.517 18.321 1.00 43.41 119 SER A O 1
ATOM 931 N N . SER A 1 120 ? -22.102 0.614 18.747 1.00 38.50 120 SER A N 1
ATOM 932 C CA . SER A 1 120 ? -22.668 1.395 19.859 1.00 38.50 120 SER A CA 1
ATOM 933 C C . SER A 1 120 ? -23.709 2.424 19.397 1.00 38.50 120 SER A C 1
ATOM 935 O O . SER A 1 120 ? -24.705 2.631 20.083 1.00 38.50 120 SER A O 1
ATOM 937 N N . VAL A 1 121 ? -23.508 3.064 18.238 1.00 47.28 121 VAL A N 1
ATOM 938 C CA . VAL A 1 121 ? -24.438 4.053 17.657 1.00 47.28 121 VAL A CA 1
ATOM 939 C C . VAL A 1 121 ? -25.658 3.374 17.029 1.00 47.28 121 VAL A C 1
ATOM 941 O O . VAL A 1 121 ? -26.777 3.832 17.247 1.00 47.28 121 VAL A O 1
ATOM 944 N N . ALA A 1 122 ? -25.477 2.251 16.327 1.00 45.19 122 ALA A N 1
ATOM 945 C CA . ALA A 1 122 ? -26.588 1.471 15.778 1.00 45.19 122 ALA A CA 1
ATOM 946 C C . ALA A 1 122 ? -27.506 0.915 16.883 1.00 45.19 122 ALA A C 1
ATOM 948 O O . ALA A 1 122 ? -28.723 0.925 16.731 1.00 45.19 122 ALA A O 1
ATOM 949 N N . VAL A 1 123 ? -26.935 0.513 18.025 1.00 47.41 123 VAL A N 1
ATOM 950 C CA . VAL A 1 123 ? -27.698 0.078 19.210 1.00 47.41 123 VAL A CA 1
ATOM 951 C C . VAL A 1 123 ? -28.412 1.249 19.898 1.00 47.41 123 VAL A C 1
ATOM 953 O O . VAL A 1 123 ? -29.506 1.071 20.427 1.00 47.41 123 VAL A O 1
ATOM 956 N N . LYS A 1 124 ? -27.849 2.463 19.862 1.00 45.97 124 LYS A N 1
ATOM 957 C CA . LYS A 1 124 ? -28.457 3.651 20.487 1.00 45.97 124 LYS A CA 1
ATOM 958 C C . LYS A 1 124 ? -29.654 4.220 19.703 1.00 45.97 124 LYS A C 1
ATOM 960 O O . LYS A 1 124 ? -30.454 4.938 20.289 1.00 45.97 124 LYS A O 1
ATOM 965 N N . ASN A 1 125 ? -29.806 3.873 18.421 1.00 49.50 125 ASN A N 1
ATOM 966 C CA . ASN A 1 125 ? -30.887 4.341 17.537 1.00 49.50 125 ASN A CA 1
ATOM 967 C C . ASN A 1 125 ? -32.108 3.393 17.446 1.00 49.50 125 ASN A C 1
ATOM 969 O O . ASN A 1 125 ? -32.862 3.442 16.479 1.00 49.50 125 ASN A O 1
ATOM 973 N N . GLY A 1 126 ? -32.342 2.546 18.454 1.00 45.03 126 GLY A N 1
ATOM 974 C CA . GLY A 1 126 ? -33.660 1.942 18.717 1.00 45.03 126 GLY A CA 1
ATOM 975 C C . GLY A 1 126 ? -34.118 0.797 17.804 1.00 45.03 126 GLY A C 1
ATOM 976 O O . GLY A 1 126 ? -35.023 0.062 18.186 1.00 45.03 126 GLY A O 1
ATOM 977 N N . ASN A 1 127 ? -33.471 0.555 16.665 1.00 40.59 127 ASN A N 1
ATOM 978 C CA . ASN A 1 127 ? -33.714 -0.648 15.874 1.00 40.59 127 ASN A CA 1
ATOM 979 C C . ASN A 1 127 ? -32.653 -1.687 16.222 1.00 40.59 127 ASN A C 1
ATOM 981 O O . ASN A 1 127 ? -31.510 -1.596 15.776 1.00 40.59 127 ASN A O 1
ATOM 985 N N . ALA A 1 128 ? -33.041 -2.678 17.027 1.00 42.25 128 ALA A N 1
ATOM 986 C CA . ALA A 1 128 ? -32.250 -3.870 17.294 1.00 42.25 128 ALA A CA 1
ATOM 987 C C . ALA A 1 128 ? -31.989 -4.619 15.976 1.00 42.25 128 ALA A C 1
ATOM 989 O O . ALA A 1 128 ? -32.718 -5.533 15.587 1.00 42.25 128 ALA A O 1
ATOM 990 N N . ILE A 1 129 ? -30.940 -4.212 15.262 1.00 44.59 129 ILE A N 1
ATOM 991 C CA . ILE A 1 129 ? -30.346 -5.004 14.196 1.00 44.59 129 ILE A CA 1
ATOM 992 C C . ILE A 1 129 ? -29.891 -6.285 14.891 1.00 44.59 129 ILE A C 1
ATOM 994 O O . ILE A 1 129 ? -28.975 -6.255 15.717 1.00 44.59 129 ILE A O 1
ATOM 998 N N . LYS A 1 130 ? -30.582 -7.400 14.605 1.00 30.53 130 LYS A N 1
ATOM 999 C CA . LYS A 1 130 ? -30.148 -8.750 14.989 1.00 30.53 130 LYS A CA 1
ATOM 1000 C C . LYS A 1 130 ? -28.635 -8.825 14.772 1.00 30.53 130 LYS A C 1
ATOM 1002 O O . LYS A 1 130 ? -28.197 -8.332 13.731 1.00 30.53 130 LYS A O 1
ATOM 1007 N N . PRO A 1 131 ? -27.839 -9.405 15.686 1.00 35.44 131 PRO A N 1
ATOM 1008 C CA . PRO A 1 131 ? -26.409 -9.552 15.476 1.00 35.44 131 PRO A CA 1
ATOM 1009 C C . PRO A 1 131 ? -26.194 -10.509 14.297 1.00 35.44 131 PRO A C 1
ATOM 1011 O O . PRO A 1 131 ? -26.005 -11.709 14.462 1.00 35.44 131 PRO A O 1
ATOM 1014 N N . GLY A 1 132 ? -26.274 -9.972 13.078 1.00 35.50 132 GLY A N 1
ATOM 1015 C CA . GLY A 1 132 ? -25.711 -10.581 11.893 1.00 35.50 132 GLY A CA 1
ATOM 1016 C C . GLY A 1 132 ? -24.231 -10.811 12.181 1.00 35.50 132 GLY A C 1
ATOM 1017 O O . GLY A 1 132 ? -23.638 -10.038 12.944 1.00 35.50 132 GLY A O 1
ATOM 1018 N N . PRO A 1 133 ? -23.660 -11.899 11.646 1.00 33.06 133 PRO A N 1
ATOM 1019 C CA . PRO A 1 133 ? -22.360 -12.415 12.061 1.00 33.06 133 PRO A CA 1
ATOM 1020 C C . PRO A 1 133 ? -21.377 -11.255 12.102 1.00 33.06 133 PRO A C 1
ATOM 1022 O O . PRO A 1 133 ? -21.240 -10.592 11.083 1.00 33.06 133 PRO A O 1
ATOM 1025 N N . GLN A 1 134 ? -20.795 -10.963 13.275 1.00 40.34 134 GLN A N 1
ATOM 1026 C CA . GLN A 1 134 ? -19.895 -9.829 13.510 1.00 40.34 134 GLN A CA 1
ATOM 1027 C C . GLN A 1 134 ? -19.082 -9.485 12.253 1.00 40.34 134 GLN A C 1
ATOM 1029 O O . GLN A 1 134 ? -18.079 -10.134 11.962 1.00 40.34 134 GLN A O 1
ATOM 1034 N N . ILE A 1 135 ? -19.531 -8.485 11.483 1.00 41.09 135 ILE A N 1
ATOM 1035 C CA . ILE A 1 135 ? -19.073 -8.323 10.091 1.00 41.09 135 ILE A CA 1
ATOM 1036 C C . ILE A 1 135 ? -17.594 -7.889 10.041 1.00 41.09 135 ILE A C 1
ATOM 1038 O O . ILE A 1 135 ? -16.936 -8.053 9.020 1.00 41.09 135 ILE A O 1
ATOM 1042 N N . TYR A 1 136 ? -17.015 -7.436 11.161 1.00 44.53 136 TYR A N 1
ATOM 1043 C CA . TYR A 1 136 ? -15.607 -7.046 11.252 1.00 44.53 136 TYR A CA 1
ATOM 1044 C C . TYR A 1 136 ? -15.014 -7.331 12.642 1.00 44.53 136 TYR A C 1
ATOM 1046 O O . TYR A 1 136 ? -14.776 -6.416 13.430 1.00 44.53 136 TYR A O 1
ATOM 1054 N N . GLY A 1 137 ? -14.763 -8.606 12.952 1.00 52.44 137 GLY A N 1
ATOM 1055 C CA . GLY A 1 137 ? -14.018 -9.003 14.154 1.00 52.44 137 GLY A CA 1
ATOM 1056 C C . GLY A 1 137 ? -12.595 -8.423 14.176 1.00 52.44 137 GLY A C 1
ATOM 1057 O O . GLY A 1 137 ? -11.954 -8.308 13.134 1.00 52.44 137 GLY A O 1
ATOM 1058 N N . TYR A 1 138 ? -12.107 -8.054 15.365 1.00 60.19 138 TYR A N 1
ATOM 1059 C CA . TYR A 1 138 ? -10.785 -7.462 15.622 1.00 60.19 138 TYR A CA 1
ATOM 1060 C C . TYR A 1 138 ? -9.669 -8.207 14.858 1.00 60.19 138 TYR A C 1
ATOM 1062 O O . TYR A 1 138 ? -9.376 -9.367 15.141 1.00 60.19 138 TYR A O 1
ATOM 1070 N N . TYR A 1 139 ? -9.017 -7.560 13.886 1.00 67.00 139 TYR A N 1
ATOM 1071 C CA . TYR A 1 139 ? -7.903 -8.165 13.160 1.00 67.00 139 TYR A CA 1
ATOM 1072 C C . TYR A 1 139 ? -6.691 -8.137 14.083 1.00 67.00 139 TYR A C 1
ATOM 1074 O O . TYR A 1 139 ? -6.168 -7.072 14.429 1.00 67.00 139 TYR A O 1
ATOM 1082 N N . THR A 1 140 ? -6.271 -9.323 14.508 1.00 68.31 140 THR A N 1
ATOM 1083 C CA . THR A 1 140 ? -5.136 -9.542 15.408 1.00 68.31 140 THR A CA 1
ATOM 1084 C C . THR A 1 140 ? -3.791 -9.324 14.708 1.00 68.31 140 THR A C 1
ATOM 1086 O O . THR A 1 140 ? -2.837 -8.898 15.366 1.00 68.31 140 THR A O 1
ATOM 1089 N N . GLY A 1 141 ? -3.739 -9.538 13.384 1.00 76.88 141 GLY A N 1
ATOM 1090 C CA . GLY A 1 141 ? -2.554 -9.376 12.538 1.00 76.88 141 GLY A CA 1
ATOM 1091 C C . GLY A 1 141 ? -2.862 -9.359 11.032 1.00 76.88 141 GLY A C 1
ATOM 1092 O O . GLY A 1 141 ? -4.000 -9.584 10.619 1.00 76.88 141 GLY A O 1
ATOM 1093 N N . MET A 1 142 ? -1.828 -9.101 10.220 1.00 80.56 142 MET A N 1
ATOM 1094 C CA . MET A 1 142 ? -1.920 -8.950 8.756 1.00 80.56 142 MET A CA 1
ATOM 1095 C C . MET A 1 142 ? -2.501 -10.185 8.063 1.00 80.56 142 MET A C 1
ATOM 1097 O O . MET A 1 142 ? -3.437 -10.058 7.282 1.00 80.56 142 MET A O 1
ATOM 1101 N N . ILE A 1 143 ? -1.964 -11.373 8.354 1.00 83.12 143 ILE A N 1
ATOM 1102 C CA . ILE A 1 143 ? -2.371 -12.612 7.674 1.00 83.12 143 ILE A CA 1
ATOM 1103 C C . ILE A 1 143 ? -3.814 -12.971 8.028 1.00 83.12 143 ILE A C 1
ATOM 1105 O O . ILE A 1 143 ? -4.599 -13.323 7.154 1.00 83.12 143 ILE A O 1
ATOM 1109 N N . HIS A 1 144 ? -4.198 -12.787 9.293 1.00 82.50 144 HIS A N 1
ATOM 1110 C CA . HIS A 1 144 ? -5.577 -12.994 9.723 1.00 82.50 144 HIS A CA 1
ATOM 1111 C C . HIS A 1 144 ? -6.542 -12.011 9.041 1.00 82.50 144 HIS A C 1
ATOM 1113 O O . HIS A 1 144 ? -7.626 -12.406 8.618 1.00 82.50 144 HIS A O 1
ATOM 1119 N N . ALA A 1 145 ? -6.141 -10.743 8.887 1.00 82.12 145 ALA A N 1
ATOM 1120 C CA . ALA A 1 145 ? -6.916 -9.756 8.140 1.00 82.12 145 ALA A CA 1
ATOM 1121 C C . ALA A 1 145 ? -7.067 -10.148 6.667 1.00 82.12 145 ALA A C 1
ATOM 1123 O O . ALA A 1 145 ? -8.188 -10.200 6.169 1.00 82.12 145 ALA A O 1
ATOM 1124 N N . GLY A 1 146 ? -5.965 -10.483 5.993 1.00 83.94 146 GLY A N 1
ATOM 1125 C CA . GLY A 1 146 ? -5.977 -10.901 4.591 1.00 83.94 146 GLY A CA 1
ATOM 1126 C C . GLY A 1 146 ? -6.849 -12.135 4.359 1.00 83.94 146 GLY A C 1
ATOM 1127 O O . GLY A 1 146 ? -7.717 -12.116 3.488 1.00 83.94 146 GLY A O 1
ATOM 1128 N N . PHE A 1 147 ? -6.692 -13.169 5.189 1.00 84.44 147 PHE A N 1
ATOM 1129 C CA . PHE A 1 147 ? -7.484 -14.394 5.087 1.00 84.44 147 PHE A CA 1
ATOM 1130 C C . PHE A 1 147 ? -8.974 -14.147 5.356 1.00 84.44 147 PHE A C 1
ATOM 1132 O O . PHE A 1 147 ? -9.830 -14.666 4.643 1.00 84.44 147 PHE A O 1
ATOM 1139 N N . SER A 1 148 ? -9.300 -13.310 6.345 1.00 78.94 148 SER A N 1
ATOM 1140 C CA . SER A 1 148 ? -10.685 -12.933 6.643 1.00 78.94 148 SER A CA 1
ATOM 1141 C C . SER A 1 148 ? -11.333 -12.146 5.498 1.00 78.94 148 SER A C 1
ATOM 1143 O O . SER A 1 148 ? -12.461 -12.448 5.100 1.00 78.94 148 SER A O 1
ATOM 1145 N N . ILE A 1 149 ? -10.614 -11.190 4.899 1.00 82.12 149 ILE A N 1
ATOM 1146 C CA . ILE A 1 149 ? -11.095 -10.426 3.735 1.00 82.12 149 ILE A CA 1
ATOM 1147 C C . ILE A 1 149 ? -11.315 -11.361 2.547 1.00 82.12 149 ILE A C 1
ATOM 1149 O O . ILE A 1 149 ? -12.357 -11.298 1.899 1.00 82.12 149 ILE A O 1
ATOM 1153 N N . TRP A 1 150 ? -10.369 -12.261 2.289 1.00 82.56 150 TRP A N 1
ATOM 1154 C CA . TRP A 1 150 ? -10.487 -13.227 1.205 1.00 82.56 150 TRP A CA 1
ATOM 1155 C C . TRP A 1 150 ? -11.682 -14.166 1.399 1.00 82.56 150 TRP A C 1
ATOM 1157 O O . TRP A 1 150 ? -12.452 -14.379 0.467 1.00 82.56 150 TRP A O 1
ATOM 1167 N N . LYS A 1 151 ? -11.910 -14.663 2.618 1.00 81.94 151 LYS A N 1
ATOM 1168 C CA . LYS A 1 151 ? -13.038 -15.556 2.913 1.00 81.94 151 LYS A CA 1
ATOM 1169 C C . LYS A 1 151 ? -14.402 -14.855 2.837 1.00 81.94 151 LYS A C 1
ATOM 1171 O O . LYS A 1 151 ? -15.389 -15.494 2.495 1.00 81.94 151 LYS A O 1
ATOM 1176 N N . THR A 1 152 ? -14.472 -13.564 3.164 1.00 77.31 152 THR A N 1
ATOM 1177 C CA . THR A 1 152 ? -15.738 -12.803 3.206 1.00 77.31 152 THR A CA 1
ATOM 1178 C C . THR A 1 152 ? -16.085 -12.117 1.887 1.00 77.31 152 THR A C 1
ATOM 1180 O O . THR A 1 152 ? -17.252 -12.082 1.509 1.00 77.31 152 THR A O 1
ATOM 1183 N N . GLN A 1 153 ? -15.094 -11.555 1.191 1.00 77.88 153 GLN A N 1
ATOM 1184 C CA . GLN A 1 153 ? -15.277 -10.724 -0.007 1.00 77.88 153 GLN A CA 1
ATOM 1185 C C . GLN A 1 153 ? -14.536 -11.265 -1.242 1.00 77.88 153 GLN A C 1
ATOM 1187 O O . GLN A 1 153 ? -14.641 -10.694 -2.332 1.00 77.88 153 GLN A O 1
ATOM 1192 N N . GLY A 1 154 ? -13.775 -12.351 -1.097 1.00 82.94 154 GLY A N 1
ATOM 1193 C CA . GLY A 1 154 ? -12.985 -12.926 -2.180 1.00 82.94 154 GLY A CA 1
ATOM 1194 C C . GLY A 1 154 ? -11.862 -12.006 -2.660 1.00 82.94 154 GLY A C 1
ATOM 1195 O O . GLY A 1 154 ? -11.432 -11.071 -1.982 1.00 82.94 154 GLY A O 1
ATOM 1196 N N . LEU A 1 155 ? -11.403 -12.263 -3.885 1.00 82.12 155 LEU A N 1
ATOM 1197 C CA . LEU A 1 155 ? -10.361 -11.469 -4.547 1.00 82.12 155 LEU A CA 1
ATOM 1198 C C . LEU A 1 155 ? -10.799 -10.021 -4.811 1.00 82.12 155 LEU A C 1
ATOM 1200 O O . LEU A 1 155 ? -9.983 -9.107 -4.718 1.00 82.12 155 LEU A O 1
ATOM 1204 N N . LYS A 1 156 ? -12.096 -9.788 -5.058 1.00 81.38 156 LYS A N 1
ATOM 1205 C CA . LYS A 1 156 ? -12.647 -8.436 -5.252 1.00 81.38 156 LYS A CA 1
ATOM 1206 C C . LYS A 1 156 ? -12.474 -7.556 -4.011 1.00 81.38 156 LYS A C 1
ATOM 1208 O O . LYS A 1 156 ? -12.295 -6.353 -4.151 1.00 81.38 156 LYS A O 1
ATOM 1213 N N . GLY A 1 157 ? -12.491 -8.145 -2.812 1.00 80.00 157 GLY A N 1
ATOM 1214 C CA . GLY A 1 157 ? -12.257 -7.419 -1.564 1.00 80.00 157 GLY A CA 1
ATOM 1215 C C . GLY A 1 157 ? -10.805 -6.981 -1.365 1.00 80.00 157 GLY A C 1
ATOM 1216 O O . GLY A 1 157 ? -10.582 -5.905 -0.817 1.00 80.00 157 GLY A O 1
ATOM 1217 N N . LEU A 1 158 ? -9.839 -7.789 -1.819 1.00 83.69 158 LEU A N 1
ATOM 1218 C CA . LEU A 1 158 ? -8.395 -7.515 -1.731 1.00 83.69 158 LEU A CA 1
ATOM 1219 C C . LEU A 1 158 ? -7.915 -6.498 -2.775 1.00 83.69 158 LEU A C 1
ATOM 1221 O O . LEU A 1 158 ? -7.022 -5.714 -2.483 1.00 83.69 158 LEU A O 1
ATOM 1225 N N . TYR A 1 159 ? -8.535 -6.482 -3.957 1.00 86.19 159 TYR A N 1
ATOM 1226 C CA . TYR A 1 159 ? -8.227 -5.550 -5.050 1.00 86.19 159 TYR A CA 1
ATOM 1227 C C . TYR A 1 159 ? -9.269 -4.430 -5.191 1.00 86.19 159 TYR A C 1
ATOM 1229 O O . TYR A 1 159 ? -9.418 -3.820 -6.253 1.00 86.19 159 TYR A O 1
ATOM 1237 N N . ALA A 1 160 ? -10.017 -4.148 -4.122 1.00 80.12 160 ALA A N 1
ATOM 1238 C CA . ALA A 1 160 ? -10.993 -3.069 -4.113 1.00 80.12 160 ALA A CA 1
ATOM 1239 C C . ALA A 1 160 ? -10.291 -1.726 -4.387 1.00 80.12 160 ALA A C 1
ATOM 1241 O O . ALA A 1 160 ? -9.416 -1.313 -3.633 1.00 80.12 160 ALA A O 1
ATOM 1242 N N . GLY A 1 161 ? -10.671 -1.058 -5.480 1.00 81.19 161 GLY A N 1
ATOM 1243 C CA . GLY A 1 161 ? -10.059 0.205 -5.901 1.00 81.19 161 GLY A CA 1
ATOM 1244 C C . GLY A 1 161 ? -8.814 0.070 -6.786 1.00 81.19 161 GLY A C 1
ATOM 1245 O O . GLY A 1 161 ? -8.249 1.097 -7.139 1.00 81.19 161 GLY A O 1
ATOM 1246 N N . TYR A 1 162 ? -8.422 -1.139 -7.213 1.00 84.25 162 TYR A N 1
ATOM 1247 C CA . TYR A 1 162 ? -7.230 -1.368 -8.051 1.00 84.25 162 TYR A CA 1
ATOM 1248 C C . TYR A 1 162 ? -7.157 -0.454 -9.288 1.00 84.25 162 TYR A C 1
ATOM 1250 O O . TYR A 1 162 ? -6.154 0.218 -9.502 1.00 84.25 162 TYR A O 1
ATOM 1258 N N . PHE A 1 163 ? -8.247 -0.344 -10.054 1.00 83.06 163 PHE A N 1
ATOM 1259 C CA . PHE A 1 163 ? -8.300 0.550 -11.218 1.00 83.06 163 PHE A CA 1
ATOM 1260 C C . PHE A 1 163 ? -8.179 2.031 -10.848 1.00 83.06 163 PHE A C 1
ATOM 1262 O O . PHE A 1 163 ? -7.559 2.792 -11.581 1.00 83.06 163 PHE A O 1
ATOM 1269 N N . SER A 1 164 ? -8.733 2.442 -9.704 1.00 81.19 164 SER A N 1
ATOM 1270 C CA . SER A 1 164 ? -8.583 3.814 -9.208 1.00 81.19 164 SER A CA 1
ATOM 1271 C C . SER A 1 164 ? -7.143 4.103 -8.785 1.00 81.19 164 SER A C 1
ATOM 1273 O O . SER A 1 164 ? -6.683 5.231 -8.944 1.00 81.19 164 SER A O 1
ATOM 1275 N N . THR A 1 165 ? -6.444 3.105 -8.243 1.00 81.00 165 THR A N 1
ATOM 1276 C CA . THR A 1 165 ? -5.022 3.192 -7.903 1.00 81.00 165 THR A CA 1
ATOM 1277 C C . THR A 1 165 ? -4.188 3.329 -9.169 1.00 81.00 165 THR A C 1
ATOM 1279 O O . THR A 1 165 ? -3.466 4.310 -9.292 1.00 81.00 165 THR A O 1
ATOM 1282 N N . LEU A 1 166 ? -4.374 2.445 -10.154 1.00 81.19 166 LEU A N 1
ATOM 1283 C CA . LEU A 1 166 ? -3.660 2.515 -11.434 1.00 81.19 166 LEU A CA 1
ATOM 1284 C C . LEU A 1 166 ? -3.897 3.832 -12.177 1.00 81.19 166 LEU A C 1
ATOM 1286 O O . LEU A 1 166 ? -2.951 4.454 -12.645 1.00 81.19 166 LEU A O 1
ATOM 1290 N N . ALA A 1 167 ? -5.149 4.288 -12.261 1.00 83.81 167 ALA A N 1
ATOM 1291 C CA . ALA A 1 167 ? -5.482 5.538 -12.943 1.00 83.81 167 ALA A CA 1
ATOM 1292 C C . ALA A 1 167 ? -4.799 6.764 -12.312 1.00 83.81 167 ALA A C 1
ATOM 1294 O O . ALA A 1 167 ? -4.598 7.769 -12.989 1.00 83.81 167 ALA A O 1
ATOM 1295 N N . ARG A 1 168 ? -4.443 6.687 -11.025 1.00 82.62 168 ARG A N 1
ATOM 1296 C CA . ARG A 1 168 ? -3.717 7.732 -10.298 1.00 82.62 168 ARG A CA 1
ATOM 1297 C C . ARG A 1 168 ? -2.202 7.554 -10.398 1.00 82.62 168 ARG A C 1
ATOM 1299 O O . ARG A 1 168 ? -1.499 8.533 -10.632 1.00 82.62 168 ARG A O 1
ATOM 1306 N N . ASP A 1 169 ? -1.715 6.333 -10.205 1.00 79.62 169 ASP A N 1
ATOM 1307 C CA . ASP A 1 169 ? -0.291 6.051 -10.022 1.00 79.62 169 ASP A CA 1
ATOM 1308 C C . ASP A 1 169 ? 0.452 5.929 -11.363 1.00 79.62 169 ASP A C 1
ATOM 1310 O O . ASP A 1 169 ? 1.550 6.469 -11.486 1.00 79.62 169 ASP A O 1
ATOM 1314 N N . VAL A 1 170 ? -0.176 5.394 -12.419 1.00 78.50 170 VAL A N 1
ATOM 1315 C CA . VAL A 1 170 ? 0.459 5.250 -13.745 1.00 78.50 170 VAL A CA 1
ATOM 1316 C C . VAL A 1 170 ? 0.809 6.605 -14.385 1.00 78.50 170 VAL A C 1
ATOM 1318 O O . VAL A 1 170 ? 1.957 6.780 -14.807 1.00 78.50 170 VAL A O 1
ATOM 1321 N N . PRO A 1 171 ? -0.098 7.607 -14.445 1.00 79.19 171 PRO A N 1
ATOM 1322 C CA . PRO A 1 171 ? 0.254 8.924 -14.977 1.00 79.19 171 PRO A CA 1
ATOM 1323 C C . PRO A 1 171 ? 1.287 9.640 -14.101 1.00 79.19 171 PRO A C 1
ATOM 1325 O O . PRO A 1 171 ? 2.177 10.316 -14.619 1.00 79.19 171 PRO A O 1
ATOM 1328 N N . PHE A 1 172 ? 1.184 9.474 -12.777 1.00 78.94 172 PHE A N 1
ATOM 1329 C CA . PHE A 1 172 ? 2.105 10.079 -11.821 1.00 78.94 172 PHE A CA 1
ATOM 1330 C C . PHE A 1 172 ? 3.524 9.519 -11.973 1.00 78.94 172 PHE A C 1
ATOM 1332 O O . PHE A 1 172 ? 4.470 10.294 -12.109 1.00 78.94 172 PHE A O 1
ATOM 1339 N N . ALA A 1 173 ? 3.679 8.194 -12.023 1.00 70.81 173 ALA A N 1
ATOM 1340 C CA . ALA A 1 173 ? 4.965 7.525 -12.191 1.00 70.81 173 ALA A CA 1
ATOM 1341 C C . ALA A 1 173 ? 5.619 7.888 -13.532 1.00 70.81 173 ALA A C 1
ATOM 1343 O O . ALA A 1 173 ? 6.800 8.242 -13.571 1.00 70.81 173 ALA A O 1
ATOM 1344 N N . GLY A 1 174 ? 4.842 7.877 -14.621 1.00 69.75 174 GLY A N 1
ATOM 1345 C CA . GLY A 1 174 ? 5.331 8.249 -15.947 1.00 69.75 174 GLY A CA 1
ATOM 1346 C C . GLY A 1 174 ? 5.871 9.683 -16.004 1.00 69.75 174 GLY A C 1
ATOM 1347 O O . GLY A 1 174 ? 6.984 9.913 -16.488 1.00 69.75 174 GLY A O 1
ATOM 1348 N N . LEU A 1 175 ? 5.127 10.648 -15.451 1.00 75.81 175 LEU A N 1
ATOM 1349 C CA . LEU A 1 175 ? 5.568 12.045 -15.377 1.00 75.81 175 LEU A CA 1
ATOM 1350 C C . LEU A 1 175 ? 6.774 12.225 -14.450 1.00 75.81 175 LEU A C 1
ATOM 1352 O O . LEU A 1 175 ? 7.713 12.942 -14.801 1.00 75.81 175 LEU A O 1
ATOM 1356 N N . MET A 1 176 ? 6.779 11.555 -13.295 1.00 77.75 176 MET A N 1
ATOM 1357 C CA . MET A 1 176 ? 7.853 11.662 -12.308 1.00 77.75 176 MET A CA 1
ATOM 1358 C C . MET A 1 176 ? 9.194 11.200 -12.886 1.00 77.75 176 MET A C 1
ATOM 1360 O O . MET A 1 176 ? 10.182 11.931 -12.803 1.00 77.75 176 MET A O 1
ATOM 1364 N N . VAL A 1 177 ? 9.238 10.023 -13.518 1.00 71.62 177 VAL A N 1
ATOM 1365 C CA . VAL A 1 177 ? 10.481 9.488 -14.097 1.00 71.62 177 VAL A CA 1
ATOM 1366 C C . VAL A 1 177 ? 10.966 10.365 -15.256 1.00 71.62 177 VAL A C 1
ATOM 1368 O O . VAL A 1 177 ? 12.169 10.614 -15.375 1.00 71.62 177 VAL A O 1
ATOM 1371 N N . SER A 1 178 ? 10.052 10.883 -16.082 1.00 70.88 178 SER A N 1
ATOM 1372 C CA . SER A 1 178 ? 10.408 11.796 -17.173 1.00 70.88 178 SER A CA 1
ATOM 1373 C C . SER A 1 178 ? 11.026 13.098 -16.651 1.00 70.88 178 SER A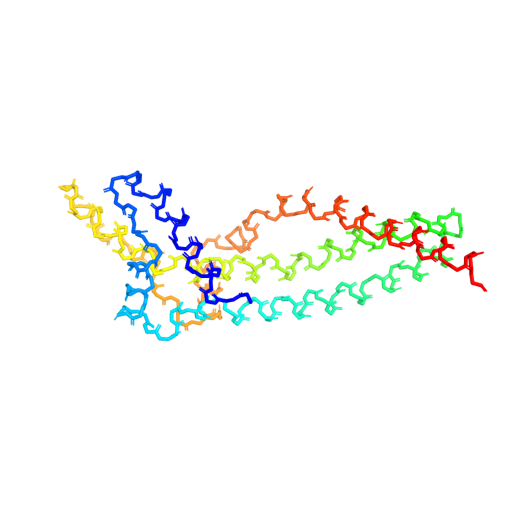 C 1
ATOM 1375 O O . SER A 1 178 ? 12.084 13.509 -17.131 1.00 70.88 178 SER A O 1
ATOM 1377 N N . TYR A 1 179 ? 10.413 13.717 -15.637 1.00 79.25 179 TYR A N 1
ATOM 1378 C CA . TYR A 1 179 ? 10.893 14.972 -15.054 1.00 79.25 179 TYR A CA 1
ATOM 1379 C C . TYR A 1 179 ? 12.248 14.811 -14.352 1.00 79.25 179 TYR A C 1
ATOM 1381 O O . TYR A 1 179 ? 13.154 15.624 -14.546 1.00 79.25 179 TYR A O 1
ATOM 1389 N N . VAL A 1 180 ? 12.417 13.736 -13.574 1.00 78.19 180 VAL A N 1
ATOM 1390 C CA . VAL A 1 180 ? 13.682 13.436 -12.885 1.00 78.19 180 VAL A CA 1
ATOM 1391 C C . VAL A 1 180 ? 14.804 13.213 -13.895 1.00 78.19 180 VAL A C 1
ATOM 1393 O O . VAL A 1 180 ? 15.880 13.786 -13.750 1.00 78.19 180 VAL A O 1
ATOM 1396 N N . THR A 1 181 ? 14.539 12.448 -14.956 1.00 72.50 181 THR A N 1
ATOM 1397 C CA . THR A 1 181 ? 15.536 12.181 -16.002 1.00 72.50 181 THR A CA 1
ATOM 1398 C C . THR A 1 181 ? 15.924 13.466 -16.735 1.00 72.50 181 THR A C 1
ATOM 1400 O O . THR A 1 181 ? 17.107 13.725 -16.925 1.00 72.50 181 THR A O 1
ATOM 1403 N N . HIS A 1 182 ? 14.946 14.309 -17.085 1.00 77.00 182 HIS A N 1
ATOM 1404 C CA . HIS A 1 182 ? 15.202 15.600 -17.728 1.00 77.00 182 HIS A CA 1
ATOM 1405 C C . HIS A 1 182 ? 16.053 16.528 -16.845 1.00 77.00 182 HIS A C 1
ATOM 1407 O O . HIS A 1 182 ? 17.013 17.131 -17.321 1.00 77.00 182 HIS A O 1
ATOM 1413 N N . THR A 1 183 ? 15.747 16.583 -15.546 1.00 79.38 183 THR A N 1
ATOM 1414 C CA . THR A 1 183 ? 16.490 17.396 -14.572 1.00 79.38 183 THR A CA 1
ATOM 1415 C C . THR A 1 183 ? 17.932 16.910 -14.411 1.00 79.38 183 THR A C 1
ATOM 1417 O O . THR A 1 183 ? 18.850 17.726 -14.388 1.00 79.38 183 THR A O 1
ATOM 1420 N N . ILE A 1 184 ? 18.155 15.593 -14.344 1.00 79.88 184 ILE A N 1
ATOM 1421 C CA . ILE A 1 184 ? 19.503 15.011 -14.241 1.00 79.88 184 ILE A CA 1
ATOM 1422 C C . ILE A 1 184 ? 20.319 15.299 -15.505 1.00 79.88 184 ILE A C 1
ATOM 1424 O O . ILE A 1 184 ? 21.467 15.721 -15.397 1.00 79.88 184 ILE A O 1
ATOM 1428 N N . SER A 1 185 ? 19.735 15.125 -16.696 1.00 75.56 185 SER A N 1
ATOM 1429 C CA . SER A 1 185 ? 20.422 15.432 -17.958 1.00 75.56 185 SER A CA 1
ATOM 1430 C C . SER A 1 185 ? 20.812 16.908 -18.067 1.00 75.56 185 SER A C 1
ATOM 1432 O O . SER A 1 185 ? 21.912 17.207 -18.522 1.00 75.56 185 SER A O 1
ATOM 1434 N N . LEU A 1 186 ? 19.950 17.823 -17.612 1.00 78.25 186 LEU A N 1
ATOM 1435 C CA . LEU A 1 186 ? 20.273 19.248 -17.503 1.00 78.25 186 LEU A CA 1
ATOM 1436 C C . LEU A 1 186 ? 21.424 19.493 -16.527 1.00 78.25 186 LEU A C 1
ATOM 1438 O O . LEU A 1 186 ? 22.359 20.205 -16.867 1.00 78.25 186 LEU A O 1
ATOM 1442 N N . LEU A 1 187 ? 21.393 18.881 -15.343 1.00 82.50 187 LEU A N 1
ATOM 1443 C CA . LEU A 1 187 ? 22.445 19.047 -14.340 1.00 82.50 187 LEU A CA 1
ATOM 1444 C C . LEU A 1 187 ? 23.818 18.579 -14.856 1.00 82.50 187 LEU A C 1
ATOM 1446 O O . LEU A 1 187 ? 24.817 19.246 -14.613 1.00 82.50 187 LEU A O 1
ATOM 1450 N N . MET A 1 188 ? 23.862 17.468 -15.599 1.00 77.81 188 MET A N 1
ATOM 1451 C CA . MET A 1 188 ? 25.097 16.949 -16.205 1.00 77.81 188 MET A CA 1
ATOM 1452 C C . MET A 1 188 ? 25.625 17.804 -17.363 1.00 77.81 188 MET A C 1
ATOM 1454 O O . MET A 1 188 ? 26.786 17.667 -17.713 1.00 77.81 188 MET A O 1
ATOM 1458 N N . LEU A 1 189 ? 24.804 18.670 -17.965 1.00 75.44 189 LEU A N 1
ATOM 1459 C CA . LEU A 1 189 ? 25.262 19.635 -18.974 1.00 75.44 189 LEU A CA 1
ATOM 1460 C C . LEU A 1 189 ? 25.954 20.860 -18.352 1.00 75.44 189 LEU A C 1
ATOM 1462 O O . LEU A 1 189 ? 26.651 21.581 -19.061 1.00 75.44 189 LEU A O 1
ATOM 1466 N N . PHE A 1 190 ? 25.744 21.112 -17.056 1.00 74.19 190 PHE A N 1
ATOM 1467 C CA . PHE A 1 190 ? 26.338 22.232 -16.314 1.00 74.19 190 PHE A CA 1
ATOM 1468 C C . PHE A 1 190 ? 27.540 21.826 -15.437 1.00 74.19 190 PHE A C 1
ATOM 1470 O O . PHE A 1 190 ? 28.102 22.690 -14.761 1.00 74.19 190 PHE A O 1
ATOM 1477 N N . LEU A 1 191 ? 27.922 20.545 -15.440 1.00 67.12 191 LEU A N 1
ATOM 1478 C CA . LEU A 1 191 ? 29.091 19.977 -14.754 1.00 67.12 191 LEU A CA 1
ATOM 1479 C C . LEU A 1 191 ? 30.144 19.548 -15.777 1.00 67.12 191 LEU A C 1
ATOM 1481 O O . LEU A 1 191 ? 31.340 19.776 -15.493 1.00 67.12 191 LEU A O 1
#

Radius of gyration: 21.68 Å; chains: 1; bounding box: 63×38×58 Å

Sequence (191 aa):
MHPVDTIKTRLQSQAILNGLQNQKNILQMVRYVWQVDGLKGFYRGAIPGITGSLATGATYFGVIESTKKWIEDSHPSLRGHWANFIAGAIGDTLGSFVYVPCEVIKQRMQVQGTLTSWSSVAVKNGNAIKPGPQIYGYYTGMIHAGFSIWKTQGLKGLYAGYFSTLARDVPFAGLMVSYVTHTISLLMLFL

Foldseek 3Di:
DFQVVLLVLQQVLCCVQVPPPDRDDSVRSVVLQCVPVNPVLRRFLVVLVVVLVVQLVVQLVVQLVVQLVVCVVPPVVCPDLNSQLVSLLRSCLRSLVSNQLSVLLSSLRSNVSNCVVVVVVVVVPPDPPPCDPVLRDRQPDSVSSSVSQCVNPNPCSSCPCVVVSSVPRSVVRSVVSSVVRVVVVVVVVVD

=== Feature glossary ===
The features interleaved in this record are:

— What the protein is —

Sequence gives the chain of amino acids in standard one-letter code (A=alanine, C=cysteine, …, Y=tyrosine), read N→C. It is the only feature that is directly encoded by the gene; all structural features are derived from the folded form of this sequence.

Database cross-references. InterPro integrates a dozen domain/family signature databases into unified entries with residue-range hits. GO terms attach function/process/location labels with evidence codes. CATH codes position the fold in a four-level structural taxonomy. Organism is the NCBI-taxonomy species name.

— Where its atoms are —

Atomic coordinates in PDBx/mmCIF format — the same representation the Protein Data Bank distributes. Each line of the _atom_site loop places one backbone atom in Cartesian space (units: ångströms, origin: arbitrary).

The six renders are orthographic views along the three Cartesian axes in both directions. Representation (cartoon, sticks, or surface) and color scheme (sequence-rainbow or by-chain) vary across proteins so the training set covers all the common visualization conventions.

— Local backbone conformation —

Eight-state secondary structure (DSSP): H is the canonical α-helix, G the tighter 3₁₀-helix, I the wider π-helix; E/B are β-structure, T and S are turns and bends, and '-' is everything else. DSSP derives these from the pattern of main-chain N–H···O=C hydrogen bonds, not from the sequence.

P-SEA three-state annotation labels each residue as helix, strand, or coil based purely on the geometry of the Cα trace. It serves as a fallback when the full backbone (and thus DSSP) is unavailable.

The φ/ψ torsion pair specifies the backbone conformation at each residue. φ rotates about the N–Cα bond, ψ about the Cα–C bond. Steric clashes forbid most of the (φ, ψ) plane — the allowed regions (α-helix basin, β-sheet basin, left-handed helix) are the Ramachandran-allowed regions.

— Global shape and packing —

The geometric summary reports three shape descriptors. Rg (radius of gyration) measures how spread out the Cα atoms are about their centre of mass; compact globular proteins have small Rg, elongated or unfolded ones large. Cα contacts (<8 Å, |i−j|>4) count long-range residue pairs in spatial proximity — high for tightly packed folds, near zero for rods or random coil. The bounding-box extents give the protein's footprint along x, y, z in Å.

Solvent-accessible surface area (SASA) is the area in Å² traced out by the centre of a 1.4 Å probe sphere (a water molecule) rolled over the protein's van der Waals surface (Shrake–Rupley / Lee–Richards construction). Buried residues have near-zero SASA; fully exposed residues can exceed 200 Å². The total SASA scales roughly with the number of surface residues.

The contact map is a binary N×N matrix image: pixel (i, j) is dark where Cα_i and Cα_j are within 8 Å and |i−j|>4. Because the |i−j|>4 filter removes local helical contacts, off-diagonal stripes parallel to the main diagonal indicate parallel β-sheets; stripes perpendicular to it indicate antiparallel β-sheets. The Ramachandran plot scatters every residue's (φ, ψ) pair against the sterically allowed regions. The PAE heatmap renders the predicted-aligned-error matrix.

— Structural neighborhood —

3Di is Foldseek's structural alphabet. Each residue is assigned one of twenty discrete states based on how its Cα sits relative to its spatial (not sequential) neighbors. Aligning 3Di strings finds structural homologs roughly as well as full 3D superposition, but orders of magnitude faster.

Nearest PDB neighbors are the top structural matches found by Foldseek when searching this structure against the entire Protein Data Bank. Each hit reports a TM-score (0 to 1; >0.5 almost always implies the same fold) and an E-value. These are *structural* homologs — they may share no detectable sequence similarity.

— Confidence and disorder —

For AlphaFold models, the B-factor field carries pLDDT — the model's own estimate of local accuracy on a 0–100 scale. Regions with pLDDT<50 should be treated as essentially unmodeled; they often correspond to intrinsically disordered segments.

Crystallographic B-factors measure how much each atom's electron density is smeared out, in Å². They rise in mobile loops and surface residues and fall in the buried interior. In AlphaFold models this column is repurposed to hold pLDDT instead.

Predicted aligned error is AlphaFold's pairwise confidence. Unlike pLDDT (per-residue), PAE is per-residue-pair and captures whether two parts of the structure are correctly placed relative to each other. Units are ångströms of expected positional error.